Protein AF-A0A4G3UWA5-F1 (afdb_monomer)

Solvent-accessible surface area (backbone atoms only — not comparable to full-atom values): 15573 Å² total; per-residue (Å²): 56,36,38,31,45,54,85,88,52,98,55,46,69,58,53,50,48,54,52,50,48,46,38,34,74,73,65,68,36,39,60,91,77,36,24,25,20,31,46,49,97,92,46,76,43,65,58,76,65,65,58,46,90,85,42,67,51,50,37,37,39,32,58,56,53,57,74,78,74,50,62,40,30,71,29,44,36,39,38,39,70,40,67,90,65,64,67,74,62,52,55,61,42,49,66,34,34,67,34,60,71,51,66,91,71,55,73,79,89,37,71,83,78,64,46,60,47,78,48,64,84,40,62,67,52,50,53,51,43,57,73,38,92,88,69,64,77,79,80,68,92,73,79,8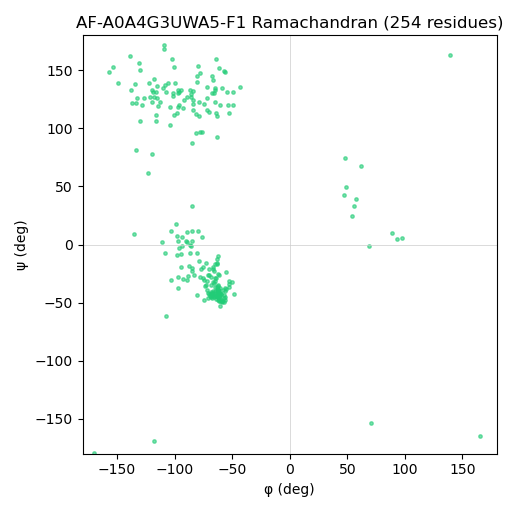2,51,78,92,54,67,84,68,77,80,85,84,85,71,82,89,57,90,77,58,70,72,54,68,65,56,53,50,48,52,50,50,56,47,51,34,62,75,68,67,51,68,93,49,64,70,64,39,49,54,55,41,43,74,72,69,51,83,88,73,67,51,49,76,47,77,45,77,49,67,64,84,89,45,82,88,40,56,86,66,49,41,83,42,78,45,77,42,74,70,41,76,80,83,41,44,64,62,52,52,53,53,50,56,54,51,49,58,65,67,67,75,115

Secondary structure (DSSP, 8-state):
-EEEPPSS-TTHHHHHHHHHHIIIIIT---TTTT-EEEE-SS-EES-TTTTSTT----EEEESSTTTTT---TT--EEEE------HHHHHHHHHHHSS-SSTTT---S-HHHH--EEEES-HHHHHHHHTSTTS-PPPP-----GGGTT----------TTS---HHHHHHHHHHHHHHHTT--S-HHHHHHHHHHTTPPPSSEEEEEEEES--S-GGGGGGPEEEEEEEE--TTTTHHHHHHHHHHHHHHHS--

Structure (mmCIF, N/CA/C/O backbone):
data_AF-A0A4G3UWA5-F1
#
_entry.id   AF-A0A4G3UWA5-F1
#
loop_
_atom_site.group_PDB
_atom_site.id
_atom_site.type_symbol
_atom_site.label_atom_id
_atom_site.label_alt_id
_atom_site.label_comp_id
_atom_site.label_asym_id
_atom_site.label_entity_id
_atom_site.label_seq_id
_atom_site.pdbx_PDB_ins_code
_atom_site.Cartn_x
_atom_site.Cartn_y
_atom_site.Cartn_z
_atom_site.occupancy
_atom_site.B_iso_or_equiv
_atom_site.auth_seq_id
_atom_site.auth_comp_id
_atom_site.auth_asym_id
_atom_site.auth_atom_id
_atom_site.pdbx_PDB_model_num
ATOM 1 N N . MET A 1 1 ? -9.327 -2.514 10.405 1.00 89.56 1 MET A N 1
ATOM 2 C CA . MET A 1 1 ? -8.323 -2.224 9.362 1.00 89.56 1 MET A CA 1
ATOM 3 C C . MET A 1 1 ? -7.404 -1.121 9.851 1.00 89.56 1 MET A C 1
ATOM 5 O O . MET A 1 1 ? -7.890 -0.168 10.450 1.00 89.56 1 MET A O 1
ATOM 9 N N . LEU A 1 2 ? -6.102 -1.253 9.610 1.00 90.44 2 LEU A N 1
ATOM 10 C CA . LEU A 1 2 ? -5.098 -0.241 9.941 1.00 90.44 2 LEU A CA 1
ATOM 11 C C . LEU A 1 2 ? -4.562 0.382 8.657 1.00 90.44 2 LEU A C 1
ATOM 13 O O . LEU A 1 2 ? -4.237 -0.341 7.715 1.00 90.44 2 LEU A O 1
ATOM 17 N N . VAL A 1 3 ? -4.451 1.706 8.636 1.00 90.88 3 VAL A N 1
ATOM 18 C CA . VAL A 1 3 ? -3.836 2.459 7.540 1.00 90.88 3 VAL A CA 1
ATOM 19 C C . VAL A 1 3 ? -2.601 3.158 8.089 1.00 90.88 3 VAL A C 1
ATOM 21 O O . VAL A 1 3 ? -2.711 4.048 8.929 1.00 90.88 3 VAL A O 1
ATOM 24 N N . GLN A 1 4 ? -1.425 2.719 7.647 1.00 87.19 4 GLN A N 1
ATOM 25 C CA . GLN A 1 4 ? -0.143 3.257 8.076 1.00 87.19 4 GLN A CA 1
ATOM 26 C C . GLN A 1 4 ? 0.377 4.294 7.081 1.00 87.19 4 GLN A C 1
ATOM 28 O O . GLN A 1 4 ? 0.689 3.970 5.931 1.00 87.19 4 GLN A O 1
ATOM 33 N N . LEU A 1 5 ? 0.525 5.521 7.573 1.00 86.69 5 LEU A N 1
ATOM 34 C CA . LEU A 1 5 ? 1.060 6.662 6.838 1.00 86.69 5 LEU A CA 1
ATOM 35 C C . LEU A 1 5 ? 2.600 6.645 6.771 1.00 86.69 5 LEU A C 1
ATOM 37 O O . LEU A 1 5 ? 3.251 6.088 7.664 1.00 86.69 5 LEU A O 1
ATOM 41 N N . PRO A 1 6 ? 3.198 7.267 5.736 1.00 81.75 6 PRO A N 1
ATOM 42 C CA . PRO A 1 6 ? 4.638 7.503 5.663 1.00 81.75 6 PRO A CA 1
ATOM 43 C C . PRO A 1 6 ? 5.142 8.450 6.765 1.00 81.75 6 PRO A C 1
ATOM 45 O O . PRO A 1 6 ? 4.386 9.220 7.356 1.00 81.75 6 PRO A O 1
ATOM 48 N N . ASP A 1 7 ? 6.448 8.401 7.039 1.00 70.56 7 ASP A N 1
ATOM 49 C CA . ASP A 1 7 ? 7.092 9.364 7.934 1.00 70.56 7 ASP A CA 1
ATOM 50 C C . ASP A 1 7 ? 7.467 10.637 7.168 1.00 70.56 7 ASP A C 1
ATOM 52 O O . ASP A 1 7 ? 8.267 10.575 6.240 1.00 70.56 7 ASP A O 1
ATOM 56 N N . LYS A 1 8 ? 6.928 11.782 7.613 1.00 63.62 8 LYS A N 1
ATOM 57 C CA . LYS A 1 8 ? 7.298 13.147 7.194 1.00 63.62 8 LYS A CA 1
ATOM 58 C C . LYS A 1 8 ? 7.378 13.331 5.672 1.00 63.62 8 LYS A C 1
ATOM 60 O O . LYS A 1 8 ? 8.456 13.510 5.110 1.00 63.62 8 LYS A O 1
ATOM 65 N N . SER A 1 9 ? 6.216 13.381 5.033 1.00 58.97 9 SER A N 1
ATOM 66 C CA . SER A 1 9 ? 6.046 14.003 3.718 1.00 58.97 9 SER A CA 1
ATOM 67 C C . SER A 1 9 ? 5.456 15.403 3.891 1.00 58.97 9 SER A C 1
ATOM 69 O O . SER A 1 9 ? 4.527 15.573 4.678 1.00 58.97 9 SER A O 1
ATOM 71 N N . GLU A 1 10 ? 5.924 16.401 3.138 1.00 57.62 10 GLU A N 1
ATOM 72 C CA . GLU A 1 10 ? 5.267 17.725 3.085 1.00 57.62 10 GLU A CA 1
ATOM 73 C C . GLU A 1 10 ? 3.778 17.623 2.687 1.00 57.62 10 GLU A C 1
ATOM 75 O O . GLU A 1 10 ? 2.966 18.452 3.084 1.00 57.62 10 GLU A O 1
ATOM 80 N N . SER A 1 11 ? 3.399 16.544 1.993 1.00 69.00 11 SER A N 1
ATOM 81 C CA . SER A 1 11 ? 2.034 16.193 1.585 1.00 69.00 11 SER A CA 1
ATOM 82 C C . SER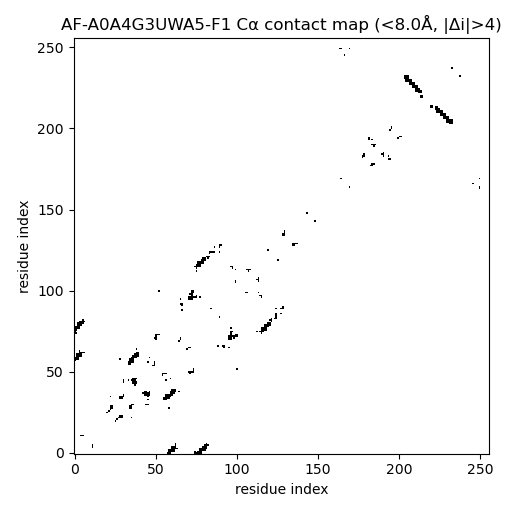 A 1 11 ? 1.247 15.342 2.597 1.00 69.00 11 SER A C 1
ATOM 84 O O . SER A 1 11 ? 0.184 14.821 2.263 1.00 69.00 11 SER A O 1
ATOM 86 N N . GLU A 1 12 ? 1.727 15.162 3.835 1.00 75.88 12 GLU A N 1
ATOM 87 C CA . GLU A 1 12 ? 1.029 14.348 4.851 1.00 75.88 12 GLU A CA 1
ATOM 88 C C . GLU A 1 12 ? -0.419 14.811 5.117 1.00 75.88 12 GLU A C 1
ATOM 90 O O . GLU A 1 12 ? -1.307 13.955 5.095 1.00 75.88 12 GLU A O 1
ATOM 95 N N . PRO A 1 13 ? -0.714 16.119 5.278 1.00 81.25 13 PRO A N 1
ATOM 96 C CA . PRO A 1 13 ? -2.089 16.585 5.469 1.00 81.25 13 PRO A CA 1
ATOM 97 C C . PRO A 1 13 ? -3.000 16.279 4.273 1.00 81.25 13 PRO A C 1
ATOM 99 O O . PRO A 1 13 ? -4.155 15.899 4.452 1.00 81.25 13 PRO A O 1
ATOM 102 N N . GLU A 1 14 ? -2.477 16.406 3.052 1.00 85.12 14 GLU A N 1
ATOM 103 C CA . GLU A 1 14 ? -3.220 16.114 1.823 1.00 85.12 14 GLU A CA 1
ATOM 104 C C . GLU A 1 14 ? -3.523 14.616 1.704 1.00 85.12 14 GLU A C 1
ATOM 106 O O . GLU A 1 14 ? -4.654 14.226 1.413 1.00 85.12 14 GLU A O 1
ATOM 111 N N . LEU A 1 15 ? -2.533 13.762 1.983 1.00 85.94 15 LEU A N 1
ATOM 112 C CA . LEU A 1 15 ? -2.698 12.312 1.961 1.00 85.94 15 LEU A CA 1
ATOM 113 C C . LEU A 1 15 ? -3.724 11.848 3.001 1.00 85.94 15 LEU A C 1
ATOM 115 O O . LEU A 1 15 ? -4.589 11.032 2.678 1.00 85.94 15 LEU A O 1
ATOM 119 N N . VAL A 1 16 ? -3.653 12.374 4.229 1.00 88.94 16 VAL A N 1
ATOM 120 C CA . VAL A 1 16 ? -4.653 12.099 5.271 1.00 88.94 16 VAL A CA 1
ATOM 121 C C . VAL A 1 16 ? -6.034 12.522 4.790 1.00 88.94 16 VAL A C 1
ATOM 123 O O . VAL A 1 16 ? -6.945 11.699 4.827 1.00 88.94 16 VAL A O 1
ATOM 126 N N . GLY A 1 17 ? -6.170 13.733 4.244 1.00 90.00 17 GLY A N 1
ATOM 127 C CA . GLY A 1 17 ? -7.435 14.227 3.703 1.00 90.00 17 GLY A CA 1
ATOM 128 C C . GLY A 1 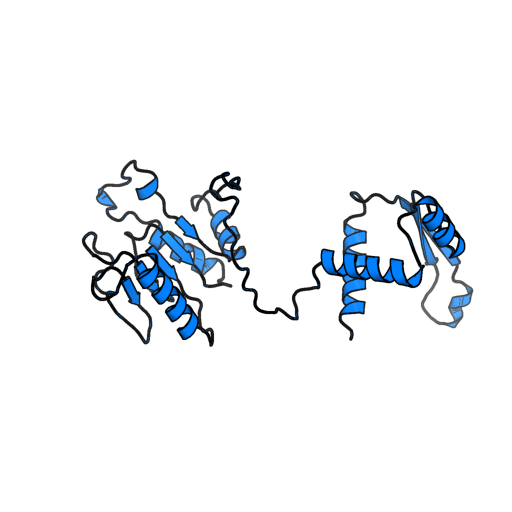17 ? -8.009 13.328 2.604 1.00 90.00 17 GLY A C 1
ATOM 129 O O . GLY A 1 17 ? -9.189 12.999 2.644 1.00 90.00 17 GLY A O 1
ATOM 130 N N . ARG A 1 18 ? -7.182 12.847 1.664 1.00 90.81 18 ARG A N 1
ATOM 131 C CA . ARG A 1 18 ? -7.609 11.901 0.612 1.00 90.81 18 ARG A CA 1
ATOM 132 C C . ARG A 1 18 ? -8.083 10.565 1.185 1.00 90.81 18 ARG A C 1
ATOM 134 O O . ARG A 1 18 ? -9.070 10.004 0.710 1.00 90.81 18 ARG A O 1
ATOM 141 N N . ILE A 1 19 ? -7.378 10.036 2.184 1.00 91.56 19 ILE A N 1
ATOM 142 C CA . ILE A 1 19 ? -7.739 8.772 2.843 1.00 91.56 19 ILE A CA 1
ATOM 143 C C . ILE A 1 19 ? -9.046 8.937 3.623 1.00 91.56 19 ILE A C 1
ATOM 145 O O . ILE A 1 19 ? -9.931 8.087 3.520 1.00 91.56 19 ILE A O 1
ATOM 149 N N . GLU A 1 20 ? -9.179 10.022 4.384 1.00 93.50 20 GLU A N 1
ATOM 150 C CA . GLU A 1 20 ? -10.396 10.349 5.125 1.00 93.50 20 GLU A CA 1
ATOM 151 C C . GLU A 1 20 ? -11.586 10.527 4.182 1.00 93.50 20 GLU A C 1
ATOM 153 O O . GLU A 1 20 ? -12.617 9.897 4.402 1.00 93.50 20 GLU A O 1
ATOM 158 N N . ASP A 1 21 ? -11.427 11.303 3.106 1.00 93.81 21 ASP A N 1
ATOM 159 C CA . ASP A 1 21 ? -12.453 11.519 2.083 1.00 93.81 21 ASP A CA 1
ATOM 160 C C . ASP A 1 21 ? -12.920 10.193 1.481 1.00 93.81 21 ASP A C 1
ATOM 162 O O . ASP A 1 21 ? -14.116 9.904 1.446 1.00 93.81 21 ASP A O 1
ATOM 166 N N . TYR A 1 22 ? -11.984 9.323 1.097 1.00 93.19 22 TYR A N 1
ATOM 167 C CA . TYR A 1 22 ? -12.324 8.014 0.555 1.00 93.19 22 TYR A CA 1
ATOM 168 C C . TYR A 1 22 ? -13.099 7.158 1.567 1.00 93.19 22 TYR A C 1
ATOM 170 O O . TYR A 1 22 ? -14.148 6.597 1.242 1.00 93.19 22 TYR A O 1
ATOM 178 N N . ILE A 1 23 ? -12.623 7.057 2.810 1.00 93.94 23 ILE A N 1
ATOM 179 C CA . ILE A 1 23 ? -13.267 6.222 3.831 1.00 93.94 23 ILE A CA 1
ATOM 180 C C . ILE A 1 23 ? -14.654 6.774 4.209 1.00 93.94 23 ILE A C 1
ATOM 182 O O . ILE A 1 23 ? -15.614 6.012 4.347 1.00 93.94 23 ILE A O 1
ATOM 186 N N . GLN A 1 24 ? -14.797 8.091 4.324 1.00 94.12 24 GLN A N 1
ATOM 187 C CA . GLN A 1 24 ? -16.063 8.718 4.694 1.00 94.12 24 GLN A CA 1
ATOM 188 C C . GLN A 1 24 ? -17.069 8.696 3.544 1.00 94.12 24 GLN A C 1
ATOM 190 O O . GLN A 1 24 ? -18.208 8.273 3.738 1.00 94.12 24 GLN A O 1
ATOM 195 N N . ASN A 1 25 ? -16.657 9.080 2.337 1.00 93.44 25 ASN A N 1
ATOM 196 C CA . ASN A 1 25 ? -17.577 9.277 1.219 1.00 93.44 25 ASN A CA 1
ATOM 197 C C . ASN A 1 25 ? -17.816 8.012 0.393 1.00 93.44 25 ASN A C 1
ATOM 199 O O . ASN A 1 25 ? -18.909 7.851 -0.149 1.00 93.44 25 ASN A O 1
ATOM 203 N N . LYS A 1 26 ? -16.835 7.103 0.288 1.00 92.62 26 LYS A N 1
ATOM 204 C CA . LYS A 1 26 ? -16.990 5.842 -0.465 1.00 92.62 26 LYS A CA 1
ATOM 205 C C . LYS A 1 26 ? -17.357 4.657 0.413 1.00 92.62 26 LYS A C 1
ATOM 207 O O . LYS A 1 26 ? -18.124 3.810 -0.029 1.00 92.62 26 LYS A O 1
ATOM 212 N N . LEU A 1 27 ? -16.809 4.576 1.627 1.00 91.69 27 LEU A N 1
ATOM 213 C CA . LEU A 1 27 ? -17.081 3.454 2.537 1.00 91.69 27 LEU A CA 1
ATOM 214 C C . LEU A 1 27 ? -18.162 3.777 3.577 1.00 91.69 27 LEU A C 1
ATOM 216 O O . LEU A 1 27 ? -18.611 2.870 4.278 1.00 91.69 27 LEU A O 1
ATOM 220 N N . HIS A 1 28 ? -18.595 5.041 3.666 1.00 93.31 28 HIS A N 1
ATOM 221 C CA . HIS A 1 28 ? -19.601 5.516 4.621 1.00 93.31 28 HIS A CA 1
ATOM 222 C C . HIS A 1 28 ? -19.209 5.245 6.080 1.00 93.31 28 HIS A C 1
ATOM 224 O O . HIS A 1 28 ? -20.035 4.861 6.911 1.00 93.31 28 HIS A O 1
ATOM 230 N N . LYS A 1 29 ? -17.921 5.422 6.396 1.00 93.88 29 LYS A N 1
ATOM 231 C CA . LYS A 1 29 ? -17.370 5.247 7.745 1.00 93.88 29 LYS A CA 1
ATOM 232 C C . LYS A 1 29 ? -16.853 6.584 8.241 1.00 93.88 29 LYS A C 1
ATOM 234 O O . LYS A 1 29 ? -15.821 7.063 7.783 1.00 93.88 29 LYS A O 1
ATOM 239 N N . THR A 1 30 ? -17.579 7.191 9.172 1.00 93.69 30 THR A N 1
ATOM 240 C CA . THR A 1 30 ? -17.240 8.520 9.686 1.00 93.69 30 THR A CA 1
ATOM 241 C C . THR A 1 30 ? -16.731 8.465 11.114 1.00 93.69 30 THR A C 1
ATOM 243 O O . THR A 1 30 ? -16.809 7.443 11.807 1.00 93.69 30 THR A O 1
ATOM 246 N N . TYR A 1 31 ? -16.188 9.596 11.551 1.00 93.44 31 TYR A N 1
ATOM 247 C CA . TYR A 1 31 ? -15.776 9.766 12.928 1.00 93.44 31 TYR A CA 1
ATOM 248 C C . TYR A 1 31 ? -16.958 9.956 13.889 1.00 93.44 31 TYR A C 1
ATOM 250 O O . TYR A 1 31 ? -16.827 9.577 15.051 1.00 93.44 31 TYR A O 1
ATOM 258 N N . GLU A 1 32 ? -18.084 10.547 13.458 1.00 91.50 32 GLU A N 1
ATOM 259 C CA . GLU A 1 32 ? -19.254 10.739 14.337 1.00 91.50 32 GLU A CA 1
ATOM 260 C C . GLU A 1 32 ? -19.842 9.405 14.793 1.00 91.50 32 GLU A C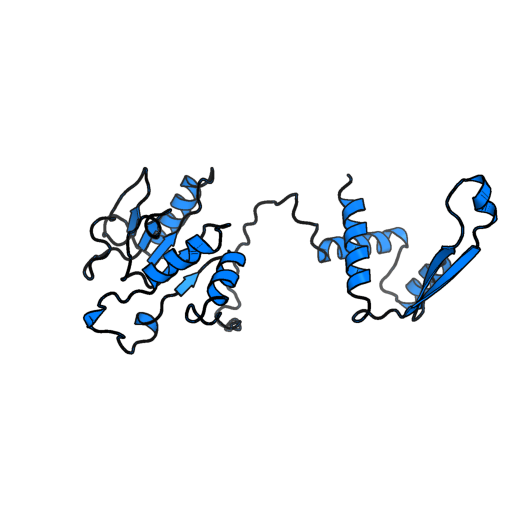 1
ATOM 262 O O . GLU A 1 32 ? -20.207 9.263 15.954 1.00 91.50 32 GLU A O 1
ATOM 267 N N . TYR A 1 33 ? -19.879 8.417 13.897 1.00 88.44 33 TYR A N 1
ATOM 268 C CA . TYR A 1 33 ? -20.394 7.078 14.187 1.00 88.44 33 TYR A CA 1
ATOM 269 C C . TYR A 1 33 ? -19.353 6.144 14.822 1.00 88.44 33 TYR A C 1
ATOM 271 O O . TYR A 1 33 ? -19.548 4.934 14.828 1.00 88.44 33 TYR A O 1
ATOM 279 N N . GLY A 1 34 ? -18.201 6.664 15.259 1.00 91.00 34 GLY A N 1
ATOM 280 C CA . GLY A 1 34 ? -17.157 5.864 15.910 1.00 91.00 34 GLY A CA 1
ATOM 281 C C . GLY A 1 34 ? -16.432 4.861 15.001 1.00 91.00 34 GLY A C 1
ATOM 282 O O . GLY A 1 34 ? -15.507 4.198 15.455 1.00 91.00 34 GLY A O 1
ATOM 283 N N . LYS A 1 35 ? -16.800 4.751 13.716 1.00 94.12 35 LYS A N 1
ATOM 284 C CA . LYS A 1 35 ? -16.278 3.731 12.787 1.00 94.12 35 LYS A CA 1
ATOM 285 C C . LYS A 1 35 ? -14.889 4.039 12.242 1.00 94.12 35 LYS A C 1
ATOM 287 O O . LYS A 1 35 ? -14.149 3.114 11.903 1.00 94.12 35 LYS A O 1
ATOM 292 N N . LEU A 1 36 ? -14.539 5.317 12.149 1.00 95.12 36 LEU A N 1
ATOM 293 C CA . LEU A 1 36 ? -13.213 5.789 11.763 1.00 95.12 36 LEU A CA 1
ATOM 294 C C . LEU A 1 36 ? -12.501 6.375 12.983 1.00 95.12 36 LEU A C 1
ATOM 296 O O . LEU A 1 36 ? -13.101 7.118 13.759 1.00 95.12 36 LEU A O 1
ATOM 300 N N . GLY A 1 37 ? -11.221 6.056 13.134 1.00 93.75 37 GLY A N 1
ATOM 301 C CA . GLY A 1 37 ? -10.325 6.618 14.131 1.00 93.75 37 GLY A CA 1
ATOM 302 C C . GLY A 1 37 ? -9.010 7.075 13.515 1.00 93.75 37 GLY A C 1
ATOM 303 O O . GLY A 1 37 ? -8.574 6.585 12.472 1.00 93.75 37 GLY A O 1
ATOM 304 N N . ILE A 1 38 ? -8.359 8.011 14.194 1.00 92.00 38 ILE A N 1
ATOM 305 C CA . ILE A 1 38 ? -7.048 8.536 13.822 1.00 92.00 38 ILE A CA 1
ATOM 306 C C . ILE A 1 38 ? -6.196 8.679 15.071 1.00 92.00 38 ILE A C 1
ATOM 308 O O . ILE A 1 38 ? -6.645 9.193 16.100 1.00 92.00 38 ILE A O 1
ATOM 312 N N . TRP A 1 39 ? -4.964 8.193 14.985 1.00 90.12 39 TRP A N 1
ATOM 313 C CA . TRP A 1 39 ? -3.993 8.251 16.062 1.00 90.12 39 TRP A CA 1
ATOM 314 C C . TRP A 1 39 ? -2.642 8.724 15.530 1.00 90.12 39 TRP A C 1
ATOM 316 O O . TRP A 1 39 ? -1.718 7.949 15.267 1.00 90.12 39 TRP A O 1
ATOM 326 N N . LEU A 1 40 ? -2.543 10.042 15.395 1.00 87.00 40 LEU A N 1
ATOM 327 C CA . LEU A 1 40 ? -1.327 10.773 15.069 1.00 87.00 40 LEU A CA 1
ATOM 328 C C . LEU A 1 40 ? -0.847 11.559 16.301 1.00 87.00 40 LEU A C 1
ATOM 330 O O . LEU A 1 40 ? -1.518 11.611 17.335 1.00 87.00 40 LEU A O 1
ATOM 334 N N . ALA A 1 41 ? 0.352 12.140 16.220 1.00 82.19 41 ALA A N 1
ATOM 335 C CA . ALA A 1 41 ? 0.903 12.940 17.315 1.00 82.19 41 ALA A CA 1
ATOM 336 C C . ALA A 1 41 ? 0.046 14.188 17.584 1.00 82.19 41 ALA A C 1
ATOM 338 O O . ALA A 1 41 ? -0.282 14.470 18.736 1.00 82.19 41 ALA A O 1
ATOM 339 N N . GLU A 1 42 ? -0.354 14.873 16.511 1.00 81.88 42 GLU A N 1
ATOM 340 C CA . GLU A 1 42 ? -1.079 16.149 16.548 1.00 81.88 42 GLU A CA 1
ATOM 341 C C . GLU A 1 42 ? -2.604 15.978 16.474 1.00 81.88 42 GLU A C 1
ATOM 343 O O . GLU A 1 42 ? -3.346 16.864 16.888 1.00 81.88 42 GLU A O 1
ATOM 348 N N . GLN A 1 43 ? -3.086 14.822 16.005 1.00 85.62 43 GLN A N 1
ATOM 349 C CA . GLN A 1 43 ? -4.509 14.555 15.800 1.00 85.62 43 GLN A CA 1
ATOM 350 C C . GLN A 1 43 ? -4.892 13.187 16.362 1.00 85.62 43 GLN A C 1
ATOM 352 O O . GLN A 1 43 ? -4.350 12.155 15.960 1.00 85.62 43 GLN A O 1
ATOM 357 N N . LYS A 1 44 ? -5.847 13.173 17.295 1.00 90.44 44 LYS A N 1
ATOM 358 C CA . LYS A 1 44 ? -6.330 11.949 17.940 1.00 90.44 44 LYS A CA 1
ATOM 359 C C . LYS A 1 44 ? -7.849 11.962 18.046 1.00 90.44 44 LYS A C 1
ATOM 361 O O . LYS A 1 44 ? -8.412 12.848 18.683 1.00 90.44 44 LYS A O 1
ATOM 366 N N . ARG A 1 45 ? -8.515 10.967 17.460 1.00 92.81 45 ARG A N 1
ATOM 367 C CA . ARG A 1 45 ? -9.975 10.781 17.535 1.00 92.81 45 ARG A CA 1
ATOM 368 C C . ARG A 1 45 ? -10.301 9.296 17.469 1.00 92.81 45 ARG A C 1
ATOM 370 O O . ARG A 1 45 ? -9.670 8.579 16.702 1.00 92.81 45 ARG A O 1
ATOM 377 N N . ASN A 1 46 ? -11.262 8.842 18.274 1.00 91.62 46 ASN A N 1
ATOM 378 C CA . ASN A 1 46 ? -11.704 7.440 18.329 1.00 91.62 46 ASN A CA 1
ATOM 379 C C . ASN A 1 46 ? -10.527 6.439 18.400 1.00 91.62 46 ASN A C 1
ATOM 381 O O . ASN A 1 46 ? -10.496 5.441 17.693 1.00 91.62 46 ASN A O 1
ATOM 385 N N . TYR A 1 47 ? -9.513 6.749 19.213 1.00 88.62 47 TYR A N 1
ATOM 386 C CA . TYR A 1 47 ? -8.283 5.953 19.346 1.00 88.62 47 TYR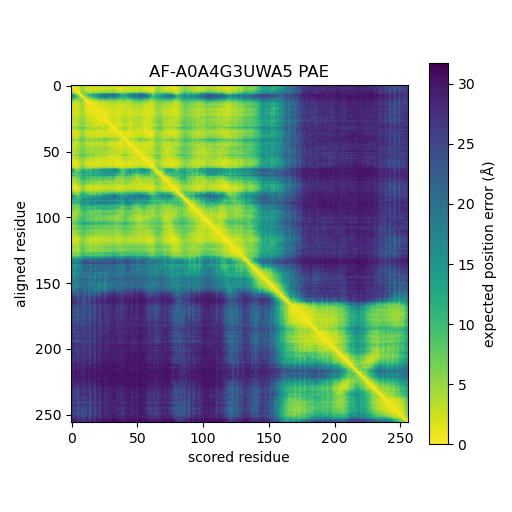 A CA 1
ATOM 387 C C . TYR A 1 47 ? -8.195 5.207 20.684 1.00 88.62 47 TYR A C 1
ATOM 389 O O . TYR A 1 47 ? -7.271 4.433 20.907 1.00 88.62 47 TYR A O 1
ATOM 397 N N . LEU A 1 48 ? -9.127 5.467 21.603 1.00 86.56 48 LEU A N 1
ATOM 398 C CA . LEU A 1 48 ? -9.142 4.843 22.921 1.00 86.56 48 LEU A CA 1
ATOM 399 C C . LEU A 1 48 ? -9.744 3.441 22.826 1.00 86.56 48 LEU A C 1
ATOM 401 O O . LEU A 1 48 ? -10.733 3.240 22.122 1.00 86.56 48 LEU A O 1
ATOM 405 N N . ASN A 1 49 ? -9.157 2.493 23.559 1.00 87.12 49 ASN A N 1
ATOM 406 C CA . ASN A 1 49 ? -9.667 1.127 23.723 1.00 87.12 49 ASN A CA 1
ATOM 407 C C . ASN A 1 49 ? -9.924 0.383 22.396 1.00 87.12 49 ASN A C 1
ATOM 409 O O . ASN A 1 49 ? -10.726 -0.539 22.339 1.00 87.12 49 ASN A O 1
ATOM 413 N N . VAL A 1 50 ? -9.244 0.763 21.309 1.00 87.12 50 VAL A N 1
ATOM 414 C CA . VAL A 1 50 ? -9.420 0.176 19.962 1.00 87.12 50 VAL A CA 1
ATOM 415 C C . VAL A 1 50 ? -9.046 -1.310 19.873 1.00 87.12 50 VAL A C 1
ATOM 417 O O . VAL A 1 50 ? -9.438 -1.987 18.918 1.00 87.12 50 VAL A O 1
ATOM 420 N N . GLN A 1 51 ? -8.302 -1.800 20.868 1.00 83.75 51 GLN A N 1
ATOM 421 C CA . GLN A 1 51 ? -7.930 -3.202 21.059 1.00 83.75 51 GLN A CA 1
ATOM 422 C C . GLN A 1 51 ? -9.059 -4.069 21.635 1.00 83.75 51 GLN A C 1
ATOM 424 O O . GLN A 1 51 ? -9.009 -5.286 21.470 1.00 83.75 51 GLN A O 1
ATOM 429 N N . GLU A 1 52 ? -10.055 -3.459 22.286 1.00 87.50 52 GLU A N 1
ATOM 430 C CA . GLU A 1 52 ? -11.183 -4.183 22.867 1.00 87.50 52 GLU A CA 1
ATOM 431 C C . GLU A 1 52 ? -12.040 -4.797 21.754 1.00 87.50 52 GLU A C 1
ATOM 433 O O . GLU A 1 52 ? -12.170 -4.248 20.650 1.00 87.50 52 GLU A O 1
ATOM 438 N N . LEU A 1 53 ? -12.600 -5.975 22.031 1.00 86.00 53 LEU A N 1
ATOM 439 C CA . LEU A 1 53 ? -13.333 -6.771 21.043 1.00 86.00 53 LEU A CA 1
ATOM 440 C C . LEU A 1 53 ? -14.636 -6.097 20.596 1.00 86.00 53 LEU A C 1
ATOM 442 O O . LEU A 1 53 ? -15.037 -6.253 19.444 1.00 86.00 53 LEU A O 1
ATOM 446 N N . ASP A 1 54 ? -15.269 -5.344 21.492 1.00 88.94 54 ASP A N 1
ATOM 447 C CA . ASP A 1 54 ? -16.537 -4.637 21.300 1.00 88.94 54 ASP A CA 1
ATOM 448 C C . ASP A 1 54 ? -16.364 -3.210 20.754 1.00 88.94 54 ASP A C 1
ATOM 450 O O . ASP A 1 54 ? -17.344 -2.491 20.554 1.00 88.94 54 ASP A O 1
ATOM 454 N N . ASN A 1 55 ? -15.128 -2.791 20.471 1.00 91.00 55 ASN A N 1
ATOM 455 C CA . ASN A 1 55 ? -14.862 -1.449 19.986 1.00 91.00 55 ASN A CA 1
ATOM 456 C C . ASN A 1 55 ? -15.425 -1.228 18.569 1.00 91.00 55 ASN A C 1
ATOM 458 O O . ASN A 1 55 ? -15.153 -1.989 17.635 1.00 91.00 55 ASN A O 1
ATOM 462 N N . GLU A 1 56 ? -16.164 -0.132 18.388 1.00 91.69 56 GLU A N 1
ATOM 463 C CA . GLU A 1 56 ? -16.863 0.166 17.134 1.00 91.69 56 GLU A CA 1
ATOM 464 C C 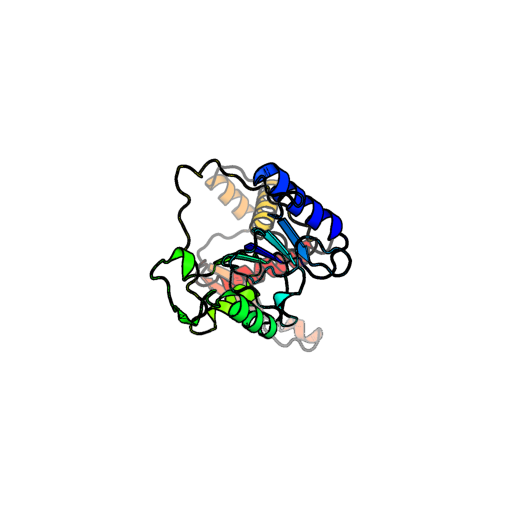. GLU A 1 56 ? -15.949 0.589 15.979 1.00 91.69 56 GLU A C 1
ATOM 466 O O . GLU A 1 56 ? -16.386 0.553 14.825 1.00 91.69 56 GLU A O 1
ATOM 471 N N . VAL A 1 57 ? -14.697 0.968 16.257 1.00 93.31 57 VAL A N 1
ATOM 472 C CA . VAL A 1 57 ? -13.747 1.441 15.245 1.00 93.31 57 VAL A CA 1
ATOM 473 C C . VAL A 1 57 ? -13.436 0.312 14.277 1.00 93.31 57 VAL A C 1
ATOM 475 O O . VAL A 1 57 ? -12.955 -0.753 14.660 1.00 93.31 57 VAL A O 1
ATOM 478 N N . GLU A 1 58 ? -13.678 0.554 12.997 1.00 92.81 58 GLU A N 1
ATOM 479 C CA . GLU A 1 58 ? -13.403 -0.381 11.909 1.00 92.81 58 GLU A CA 1
ATOM 480 C C . GLU A 1 58 ? -12.136 0.020 11.144 1.00 92.81 58 GLU A C 1
ATOM 482 O O . GLU A 1 58 ? -11.408 -0.848 10.657 1.00 92.81 58 GLU A O 1
ATOM 487 N N . TYR A 1 59 ? -11.837 1.321 11.077 1.00 93.94 59 TYR A N 1
ATOM 488 C CA . TYR A 1 59 ? -10.708 1.900 10.347 1.00 93.94 59 TYR A CA 1
ATOM 489 C C . TYR A 1 59 ? -9.891 2.778 11.289 1.00 93.94 59 TYR A C 1
ATOM 491 O O . TYR A 1 59 ? -10.446 3.680 11.907 1.00 93.94 59 TYR A O 1
ATOM 499 N N . LEU A 1 60 ? -8.584 2.540 11.390 1.00 92.62 60 LEU A N 1
ATOM 500 C CA . LEU A 1 60 ? -7.690 3.345 12.223 1.00 92.62 60 LEU A CA 1
ATOM 501 C C . LEU A 1 60 ? -6.481 3.818 11.412 1.00 92.62 60 LEU A C 1
ATOM 503 O O . LEU A 1 60 ? -5.708 3.002 10.904 1.00 92.62 60 LEU A O 1
ATOM 507 N N . ILE A 1 61 ? -6.321 5.136 11.312 1.00 91.81 61 ILE A N 1
ATOM 508 C CA . ILE A 1 61 ? -5.184 5.787 10.653 1.00 91.81 61 ILE A CA 1
ATOM 509 C C . ILE A 1 61 ? -4.072 6.004 11.683 1.00 91.81 61 ILE A C 1
ATOM 511 O O . ILE A 1 61 ? -4.302 6.591 12.741 1.00 91.81 61 ILE A O 1
ATOM 515 N N . ILE A 1 62 ? -2.861 5.536 11.380 1.00 87.81 62 ILE A N 1
ATOM 516 C CA . ILE A 1 62 ? -1.702 5.582 12.279 1.00 87.81 62 ILE A CA 1
ATOM 517 C C . ILE A 1 62 ? -0.423 5.958 11.529 1.00 87.81 62 ILE A C 1
ATOM 519 O O . ILE A 1 62 ? -0.315 5.783 10.319 1.00 87.81 62 ILE A O 1
ATOM 523 N N . LYS A 1 63 ? 0.600 6.379 12.278 1.00 82.31 63 LYS A N 1
ATOM 524 C CA . LYS A 1 63 ? 1.963 6.574 11.754 1.00 82.31 63 LYS A CA 1
ATOM 525 C C . LYS A 1 63 ? 2.928 5.489 12.237 1.00 82.31 63 LYS A C 1
ATOM 527 O O . LYS A 1 63 ? 3.438 4.685 11.457 1.00 82.31 63 LYS A O 1
ATOM 532 N N . GLN A 1 64 ? 3.111 5.409 13.556 1.00 69.75 64 GLN A N 1
ATOM 533 C CA . GLN A 1 64 ? 4.033 4.461 14.195 1.00 69.75 64 GLN A CA 1
ATOM 534 C C . GLN A 1 64 ? 3.460 3.743 15.429 1.00 69.75 64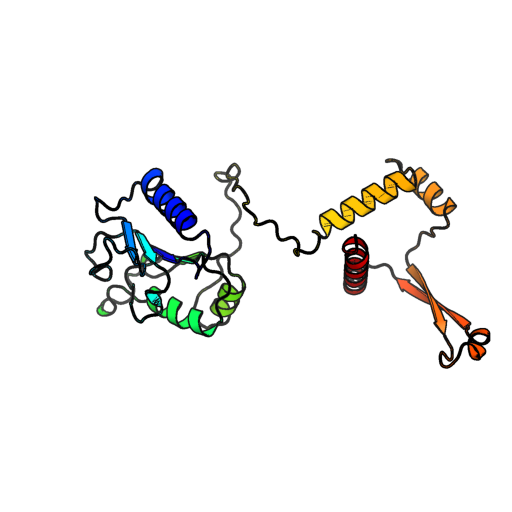 GLN A C 1
ATOM 536 O O . GLN A 1 64 ? 4.202 3.047 16.114 1.00 69.75 64 GLN A O 1
ATOM 541 N N . ALA A 1 65 ? 2.160 3.865 15.721 1.00 57.59 65 ALA A N 1
ATOM 542 C CA . ALA A 1 65 ? 1.575 3.331 16.959 1.00 57.59 65 ALA A CA 1
ATOM 543 C C . ALA A 1 65 ? 1.836 1.821 17.152 1.00 57.59 65 ALA A C 1
ATOM 545 O O . ALA A 1 65 ? 2.178 1.386 18.250 1.00 57.59 65 ALA A O 1
ATOM 546 N N . ILE A 1 66 ? 1.791 1.028 16.072 1.00 59.94 66 ILE A N 1
ATOM 547 C CA . ILE A 1 66 ? 2.095 -0.412 16.142 1.00 59.94 66 ILE A CA 1
ATOM 548 C C . ILE A 1 66 ? 3.550 -0.656 16.533 1.00 59.94 66 ILE A C 1
ATOM 550 O O . ILE A 1 66 ? 3.826 -1.666 17.150 1.00 59.94 66 ILE A O 1
ATOM 554 N N . ALA A 1 67 ? 4.493 0.236 16.229 1.00 52.38 67 ALA A N 1
ATOM 555 C CA . ALA A 1 67 ? 5.905 0.064 16.568 1.00 52.38 67 ALA A CA 1
ATOM 556 C C . ALA A 1 67 ? 6.240 0.486 18.006 1.00 52.38 67 ALA A C 1
ATOM 558 O O . ALA A 1 67 ? 7.133 -0.095 18.622 1.00 52.38 67 ALA A O 1
ATOM 559 N N . THR A 1 68 ? 5.462 1.400 18.589 1.00 61.81 68 THR A N 1
ATOM 560 C CA . THR A 1 68 ? 5.654 1.907 19.959 1.00 61.81 68 THR A CA 1
ATOM 561 C C . THR A 1 68 ? 5.127 0.979 21.060 1.00 61.81 68 THR A C 1
ATOM 563 O O . THR A 1 68 ? 5.044 1.392 22.211 1.00 61.81 68 THR A O 1
ATOM 566 N N . GLY A 1 69 ? 4.767 -0.269 20.742 1.00 62.16 69 GLY A N 1
ATOM 567 C CA . GLY A 1 69 ? 4.298 -1.245 21.735 1.00 62.16 69 GLY A CA 1
ATOM 568 C C . GLY A 1 69 ? 2.784 -1.378 21.849 1.00 62.16 69 GLY A C 1
ATOM 569 O O . GLY A 1 69 ? 2.324 -2.109 22.718 1.00 62.16 69 GLY A O 1
ATOM 570 N N . TRP A 1 70 ? 2.016 -0.711 20.985 1.00 76.06 70 TRP A N 1
ATOM 571 C CA . TRP A 1 70 ? 0.576 -0.926 20.906 1.00 76.06 70 TRP A CA 1
ATOM 572 C C . TRP A 1 70 ? 0.260 -2.128 20.006 1.00 76.06 70 TRP A C 1
ATOM 574 O O . TRP A 1 70 ? 0.784 -2.236 18.895 1.00 76.06 70 TRP A O 1
ATOM 584 N N . ASP A 1 71 ? -0.600 -3.019 20.496 1.00 71.81 71 ASP A N 1
ATOM 585 C CA . ASP A 1 71 ? -1.041 -4.217 19.787 1.00 71.81 71 ASP A CA 1
ATOM 586 C C . ASP A 1 71 ? -2.471 -4.054 19.277 1.00 71.81 71 ASP A C 1
ATOM 588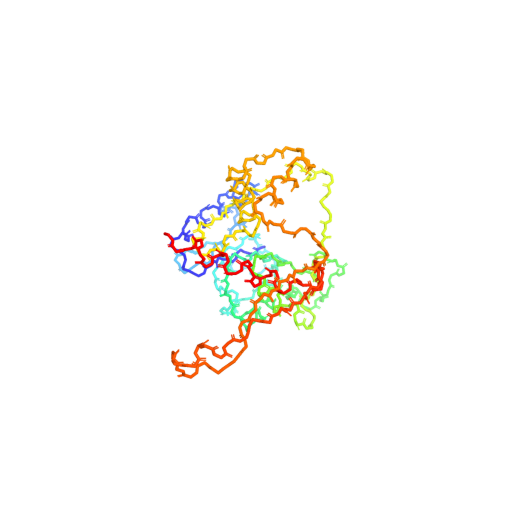 O O . ASP A 1 71 ? -3.354 -3.552 19.972 1.00 71.81 71 ASP A O 1
ATOM 592 N N . ALA A 1 72 ? -2.702 -4.535 18.058 1.00 75.75 72 ALA A N 1
ATOM 593 C CA . ALA A 1 72 ? -3.970 -4.404 17.354 1.00 75.75 72 ALA A CA 1
ATOM 594 C C . ALA A 1 72 ? -4.514 -5.783 16.952 1.00 75.75 72 ALA A C 1
ATOM 596 O O . ALA A 1 72 ? -4.660 -6.054 15.761 1.00 75.75 72 ALA A O 1
ATOM 597 N N . PRO A 1 73 ? -4.814 -6.681 17.904 1.00 77.00 73 PRO A N 1
ATOM 598 C CA . PRO A 1 73 ? -5.108 -8.078 17.580 1.00 77.00 73 PRO A CA 1
ATOM 599 C C . PRO A 1 73 ? -6.422 -8.244 16.787 1.00 77.00 73 PRO A C 1
ATOM 601 O O . PRO A 1 73 ? -6.601 -9.215 16.058 1.00 77.00 73 PRO A O 1
ATOM 604 N N . ARG A 1 74 ? -7.331 -7.258 16.858 1.00 85.31 74 ARG A N 1
ATOM 605 C CA . ARG A 1 74 ? -8.560 -7.197 16.046 1.00 85.31 74 ARG A CA 1
ATOM 606 C C . ARG A 1 74 ? -8.306 -6.791 14.590 1.00 85.31 74 ARG A C 1
ATOM 608 O O . ARG A 1 74 ? -9.147 -7.020 13.722 1.00 85.31 74 ARG A O 1
ATOM 615 N N . ALA A 1 75 ? -7.166 -6.175 14.288 1.00 84.44 75 ALA A N 1
ATOM 616 C CA . ALA A 1 75 ? -6.861 -5.741 12.937 1.00 84.44 75 ALA A CA 1
ATOM 617 C C . ALA A 1 75 ? -6.397 -6.913 12.066 1.00 84.44 75 ALA A C 1
ATOM 619 O O . ALA A 1 75 ? -5.285 -7.400 12.205 1.00 84.44 75 ALA A O 1
ATOM 620 N N . LYS A 1 76 ? -7.232 -7.303 11.101 1.00 85.62 76 LYS A N 1
ATOM 621 C CA . LYS A 1 76 ? -6.899 -8.337 10.105 1.00 85.62 76 LYS A CA 1
ATOM 622 C C . LYS A 1 76 ? -6.332 -7.792 8.799 1.00 85.62 76 LYS A C 1
ATOM 624 O O . LYS A 1 76 ? -5.892 -8.559 7.957 1.00 85.62 76 LYS A O 1
ATOM 629 N N . ILE A 1 77 ? -6.342 -6.473 8.607 1.00 88.88 77 ILE A N 1
ATOM 630 C CA . ILE A 1 77 ? -5.854 -5.826 7.384 1.00 88.88 77 ILE A CA 1
ATOM 631 C C . ILE A 1 77 ? -4.950 -4.656 7.762 1.00 88.88 77 ILE A C 1
ATOM 633 O O . ILE A 1 77 ? -5.392 -3.767 8.500 1.00 88.88 77 ILE A O 1
ATOM 637 N N . LEU A 1 78 ? -3.731 -4.645 7.220 1.00 87.62 78 LEU A N 1
ATOM 638 C CA . LEU A 1 78 ? -2.795 -3.523 7.244 1.00 87.62 78 LEU A CA 1
ATOM 639 C C . LEU A 1 78 ? -2.600 -2.980 5.827 1.00 87.62 78 LEU A C 1
ATOM 641 O O . LEU A 1 78 ? -2.138 -3.697 4.944 1.00 87.62 78 LEU A O 1
ATOM 645 N N . ILE A 1 79 ? -2.873 -1.695 5.633 1.00 89.06 79 ILE A N 1
ATOM 646 C CA . ILE A 1 79 ? -2.449 -0.952 4.446 1.00 89.06 79 ILE A CA 1
ATOM 647 C C . ILE A 1 79 ? -1.215 -0.140 4.830 1.00 89.06 79 ILE A C 1
ATOM 649 O O . ILE A 1 79 ? -1.314 0.791 5.627 1.00 89.06 79 ILE A O 1
ATOM 653 N N . LYS A 1 80 ? -0.052 -0.491 4.282 1.00 84.81 80 LYS A N 1
ATOM 654 C CA . LYS A 1 80 ? 1.219 0.204 4.514 1.00 84.81 80 LYS A CA 1
ATOM 655 C C . LYS A 1 80 ? 1.563 1.065 3.303 1.00 84.81 80 LYS A C 1
ATOM 657 O O . LYS A 1 80 ? 2.048 0.556 2.293 1.00 84.81 80 LYS A O 1
ATOM 662 N N . ILE A 1 81 ? 1.332 2.369 3.451 1.00 84.19 81 ILE A N 1
ATOM 663 C CA . ILE A 1 81 ? 1.647 3.403 2.449 1.00 84.19 81 ILE A CA 1
ATOM 664 C C . ILE A 1 81 ? 3.093 3.899 2.615 1.00 84.19 81 ILE A C 1
ATOM 666 O O . ILE A 1 81 ? 3.683 4.463 1.703 1.00 84.19 81 ILE A O 1
ATOM 670 N N . ARG A 1 82 ? 3.698 3.666 3.783 1.00 72.56 82 ARG A N 1
ATOM 671 C CA . ARG A 1 82 ? 5.097 4.000 4.050 1.00 72.56 82 ARG A CA 1
ATOM 672 C C . ARG A 1 82 ? 6.053 3.176 3.187 1.00 72.56 82 ARG A C 1
ATOM 674 O O . ARG A 1 82 ? 5.983 1.950 3.218 1.00 72.56 82 ARG A O 1
ATOM 681 N N . GLU A 1 83 ? 7.004 3.835 2.537 1.00 68.06 83 GLU A N 1
ATOM 682 C CA . GLU A 1 83 ? 8.116 3.207 1.812 1.00 68.06 83 GLU A CA 1
ATOM 683 C C . GLU A 1 83 ? 9.422 3.283 2.623 1.00 68.06 83 GLU A C 1
ATOM 685 O O . GLU A 1 83 ? 9.555 4.134 3.509 1.00 68.06 83 GLU A O 1
ATOM 690 N N . LYS A 1 84 ? 10.391 2.411 2.307 1.00 62.16 84 LYS A N 1
ATOM 691 C CA . LYS A 1 84 ? 11.771 2.430 2.834 1.00 62.16 84 LYS A CA 1
ATOM 692 C C . LYS A 1 84 ? 11.854 2.255 4.352 1.00 62.16 84 LYS A C 1
ATOM 694 O O . LYS A 1 84 ? 12.269 3.154 5.087 1.00 62.16 84 LYS A O 1
ATOM 699 N N . MET A 1 85 ? 11.491 1.071 4.837 1.00 59.25 85 MET A N 1
ATOM 700 C CA . MET A 1 85 ? 11.813 0.663 6.206 1.00 59.25 85 MET A CA 1
ATOM 701 C C . MET A 1 85 ? 12.735 -0.544 6.207 1.00 59.25 85 MET A C 1
ATOM 703 O O . MET A 1 85 ? 12.465 -1.522 5.526 1.00 59.25 85 MET A O 1
ATOM 707 N N . GLY A 1 86 ? 13.816 -0.463 6.984 1.00 58.22 86 GLY A N 1
ATOM 708 C CA . GLY A 1 86 ? 14.747 -1.575 7.142 1.00 58.22 86 GLY A CA 1
ATOM 709 C C . GLY A 1 86 ? 14.085 -2.812 7.758 1.00 58.22 86 GLY A C 1
ATOM 710 O O . GLY A 1 86 ? 13.144 -2.709 8.551 1.00 58.22 86 GLY A O 1
ATOM 711 N N . ASP A 1 87 ? 14.633 -3.977 7.419 1.00 54.91 87 ASP A N 1
ATOM 712 C CA . ASP A 1 87 ? 14.067 -5.309 7.668 1.00 54.91 87 ASP A CA 1
ATOM 713 C C . ASP A 1 87 ? 13.661 -5.577 9.128 1.00 54.91 87 ASP A C 1
ATOM 715 O O . ASP A 1 87 ? 12.668 -6.251 9.396 1.00 54.91 87 ASP A O 1
ATOM 719 N N . THR A 1 88 ? 14.380 -5.021 10.105 1.00 57.97 88 THR A N 1
ATOM 720 C CA . THR A 1 88 ? 14.142 -5.298 11.533 1.00 57.97 88 THR A CA 1
ATOM 721 C C . THR A 1 88 ? 12.815 -4.727 12.046 1.00 57.97 88 THR A C 1
ATOM 723 O O . THR A 1 88 ? 12.153 -5.338 12.886 1.00 57.97 88 THR A O 1
ATOM 726 N N . PHE A 1 89 ? 12.395 -3.563 11.541 1.00 55.72 89 PHE A N 1
ATOM 727 C CA . PHE A 1 89 ? 11.153 -2.907 11.971 1.00 55.72 89 PHE A CA 1
ATOM 728 C C . PHE A 1 89 ? 9.908 -3.650 11.453 1.00 55.72 89 PHE A C 1
ATOM 730 O O . PHE A 1 89 ? 8.858 -3.700 12.106 1.00 55.72 89 PHE A O 1
ATOM 737 N N . THR A 1 90 ? 10.045 -4.266 10.280 1.00 63.38 90 THR A N 1
ATOM 738 C CA . THR A 1 90 ? 9.011 -5.030 9.579 1.00 63.38 90 THR A CA 1
ATOM 739 C C . THR A 1 90 ? 8.504 -6.206 10.413 1.00 63.38 90 THR A C 1
ATOM 741 O O . THR A 1 90 ? 7.300 -6.354 10.615 1.00 63.38 90 THR A O 1
ATOM 744 N N . ILE A 1 91 ? 9.420 -6.983 10.991 1.00 64.44 91 ILE A N 1
ATOM 745 C CA . ILE A 1 91 ? 9.127 -8.231 11.714 1.00 64.44 91 ILE A CA 1
ATOM 746 C C . ILE A 1 91 ? 8.282 -7.969 12.960 1.00 64.44 91 ILE A C 1
ATOM 748 O O . ILE A 1 91 ? 7.274 -8.633 13.209 1.00 64.44 91 ILE A O 1
ATOM 752 N N . GLN A 1 92 ? 8.680 -6.961 13.739 1.00 67.75 92 GLN A N 1
ATOM 753 C CA . GLN A 1 92 ? 7.980 -6.607 14.966 1.00 67.75 92 GLN A CA 1
ATOM 754 C C . GLN A 1 92 ? 6.565 -6.108 14.665 1.00 67.75 92 GLN A C 1
ATOM 756 O O . GLN A 1 92 ? 5.641 -6.419 15.407 1.00 67.75 92 GLN A O 1
ATOM 761 N N . THR A 1 93 ? 6.382 -5.375 13.566 1.00 67.00 93 THR A N 1
ATOM 762 C CA . THR A 1 93 ? 5.075 -4.838 13.171 1.00 67.00 93 THR A CA 1
ATOM 763 C C . THR A 1 93 ? 4.124 -5.954 12.729 1.00 67.00 93 THR A C 1
ATOM 765 O O . THR A 1 93 ? 2.979 -5.989 13.176 1.00 67.00 93 THR A O 1
ATOM 768 N N . ILE A 1 94 ? 4.600 -6.910 11.922 1.00 73.19 94 ILE A N 1
ATOM 769 C CA . ILE A 1 94 ? 3.792 -8.048 11.451 1.00 73.19 94 ILE A CA 1
ATOM 770 C C . ILE A 1 94 ? 3.326 -8.913 12.629 1.00 73.19 94 ILE A C 1
ATOM 772 O O . ILE A 1 94 ? 2.134 -9.187 12.769 1.00 73.19 94 ILE A O 1
ATOM 776 N N . GLY A 1 95 ? 4.237 -9.266 13.541 1.00 72.75 95 GLY A N 1
ATOM 777 C CA . GLY A 1 95 ? 3.922 -10.102 14.704 1.00 72.75 95 GLY A CA 1
ATOM 778 C C . GLY A 1 95 ? 2.921 -9.486 15.694 1.00 72.75 95 GLY A C 1
ATOM 779 O O . GLY A 1 95 ? 2.425 -10.189 16.573 1.00 72.75 95 GLY A O 1
ATOM 780 N N . ARG A 1 96 ? 2.611 -8.187 15.583 1.00 76.12 96 ARG A N 1
ATOM 781 C CA . ARG A 1 96 ? 1.574 -7.508 16.382 1.00 76.12 96 ARG A CA 1
ATOM 782 C C . ARG A 1 96 ? 0.185 -7.580 15.740 1.00 76.12 96 ARG A C 1
ATOM 784 O O . ARG A 1 96 ? -0.813 -7.573 16.452 1.00 76.12 96 ARG A O 1
ATOM 791 N N . ILE A 1 97 ? 0.124 -7.699 14.414 1.00 76.81 97 ILE A N 1
ATOM 792 C CA . ILE A 1 97 ? -1.116 -7.759 13.619 1.00 76.81 97 ILE A CA 1
ATOM 793 C C . ILE A 1 97 ? -1.562 -9.210 13.400 1.00 76.81 97 ILE A C 1
ATOM 795 O O . ILE A 1 97 ? -2.750 -9.498 13.308 1.00 76.81 97 ILE A O 1
ATOM 799 N N . CYS A 1 98 ? -0.621 -10.153 13.356 1.00 75.56 98 CYS A N 1
ATOM 800 C CA . CYS A 1 98 ? -0.914 -11.582 13.222 1.00 75.56 98 CYS A CA 1
ATOM 801 C C . CYS A 1 98 ? -1.414 -12.241 14.521 1.00 75.56 98 CYS A C 1
ATOM 803 O O . CYS A 1 98 ? -1.554 -13.459 14.572 1.00 75.56 98 CYS A O 1
ATOM 805 N N . ARG A 1 99 ? -1.658 -11.478 15.593 1.00 79.06 99 ARG A N 1
ATOM 806 C CA . ARG A 1 99 ? -2.132 -12.048 16.861 1.00 79.06 99 ARG A CA 1
ATOM 807 C C . ARG A 1 99 ? -3.627 -12.305 16.820 1.00 79.06 99 ARG A C 1
ATOM 809 O O . ARG A 1 99 ? -4.390 -11.530 16.248 1.00 79.06 99 ARG A O 1
ATOM 816 N N . MET A 1 100 ? -4.047 -13.376 17.484 1.00 84.62 100 MET A N 1
ATOM 817 C CA . MET A 1 100 ? -5.465 -13.667 17.642 1.00 84.62 100 MET A CA 1
ATOM 818 C C . MET A 1 100 ? -6.113 -12.685 18.629 1.00 84.62 100 MET A C 1
ATOM 820 O O . MET A 1 100 ? -5.531 -12.444 19.688 1.00 84.62 100 MET A O 1
ATOM 824 N N . PRO A 1 101 ? -7.308 -12.140 18.313 1.00 84.25 101 PRO A N 1
ATOM 825 C CA . PRO A 1 101 ? -8.079 -11.312 19.241 1.00 84.25 101 PRO A CA 1
ATOM 826 C C . PRO A 1 101 ? -8.369 -12.032 20.559 1.00 84.25 101 PRO A C 1
ATOM 828 O O . PRO A 1 101 ? -8.270 -11.435 21.625 1.00 84.25 101 PRO A O 1
ATOM 831 N N . GLU A 1 102 ? -8.677 -13.328 20.484 1.00 86.75 102 GLU A N 1
ATOM 832 C CA . GLU A 1 102 ? -8.988 -14.172 21.635 1.00 86.75 102 GLU A CA 1
ATOM 833 C C . GLU A 1 102 ? -7.975 -15.328 21.721 1.00 86.75 102 GLU A C 1
ATOM 835 O O . GLU A 1 102 ? -8.286 -16.457 21.345 1.00 86.75 102 GLU A O 1
ATOM 840 N N . PRO A 1 103 ? -6.741 -15.090 22.209 1.00 84.00 103 PRO A N 1
ATOM 841 C CA . PRO A 1 103 ? -5.667 -16.088 22.166 1.00 84.00 103 PRO A CA 1
ATOM 842 C C . PRO A 1 103 ? -5.994 -17.371 22.944 1.00 84.00 103 PRO A C 1
ATOM 844 O O . PRO A 1 103 ? -5.490 -18.435 22.604 1.00 84.00 103 PRO A O 1
ATOM 847 N N . LEU A 1 104 ? -6.865 -17.287 23.956 1.00 85.50 104 LEU A N 1
ATOM 848 C CA . LEU A 1 104 ? -7.335 -18.442 24.728 1.00 85.50 104 LEU A CA 1
ATOM 849 C C . LEU A 1 104 ? -8.256 -19.373 23.927 1.00 85.50 104 LEU A C 1
ATOM 851 O O . LEU A 1 104 ? -8.342 -20.552 24.255 1.00 85.50 104 LEU A O 1
ATOM 855 N N . LYS A 1 105 ? -8.950 -18.857 22.903 1.00 84.81 105 LYS A N 1
ATOM 856 C CA . LYS A 1 105 ? -9.807 -19.663 22.020 1.00 84.81 105 LYS A CA 1
ATOM 857 C C . LYS A 1 105 ? -9.022 -20.320 20.885 1.00 84.81 105 LYS A C 1
ATOM 859 O O . LYS A 1 105 ? -9.486 -21.312 20.340 1.00 84.81 105 LYS A O 1
ATOM 864 N N . GLY A 1 106 ? -7.833 -19.809 20.569 1.00 84.62 106 GLY A N 1
ATOM 865 C CA . GLY A 1 106 ? -7.051 -20.280 19.429 1.00 84.62 106 GLY A CA 1
ATOM 866 C C . GLY A 1 106 ? -7.681 -19.869 18.097 1.00 84.62 106 GLY A C 1
ATOM 867 O O . GLY A 1 106 ? -8.356 -18.842 18.027 1.00 84.62 106 GLY A O 1
ATOM 868 N N . HIS A 1 107 ? -7.412 -20.648 17.049 1.00 84.75 107 HIS A N 1
ATOM 869 C CA . HIS A 1 107 ? -7.975 -20.452 15.711 1.00 84.75 107 HIS A CA 1
ATOM 870 C C . HIS A 1 107 ? -9.485 -20.688 15.695 1.00 84.75 107 HIS A C 1
ATOM 872 O O . HIS A 1 107 ? -9.988 -21.569 16.389 1.00 84.75 107 HIS A O 1
ATOM 878 N N . TYR A 1 108 ? -10.202 -19.871 14.926 1.00 86.62 108 TYR A N 1
ATOM 879 C CA . TYR A 1 108 ? -11.658 -19.952 14.808 1.00 86.62 108 TYR A CA 1
ATOM 880 C C . TYR A 1 108 ? -12.113 -20.965 13.745 1.00 86.62 108 TYR A C 1
ATOM 882 O O . TYR A 1 108 ? -13.318 -21.117 13.553 1.00 86.62 108 TYR A O 1
ATOM 890 N N . ASP A 1 109 ? -11.173 -21.615 13.050 1.00 85.81 109 ASP A N 1
ATOM 891 C CA . ASP A 1 109 ? -11.394 -22.466 11.873 1.00 85.81 109 ASP A CA 1
ATOM 892 C C . ASP A 1 109 ? -12.139 -21.723 10.748 1.00 85.81 109 ASP A C 1
ATOM 894 O O . ASP A 1 109 ? -12.935 -22.284 9.992 1.00 85.81 109 ASP A O 1
ATOM 898 N N . VAL A 1 110 ? -11.877 -20.417 10.643 1.00 86.81 110 VAL A N 1
ATOM 899 C CA . VAL A 1 110 ? -12.434 -19.535 9.619 1.00 86.81 110 VAL A CA 1
ATOM 900 C C . VAL A 1 110 ? -11.281 -18.769 8.992 1.00 86.81 110 VAL A C 1
ATOM 902 O O . VAL A 1 110 ? -10.780 -17.808 9.575 1.00 86.81 110 VAL A O 1
ATOM 905 N N . ASP A 1 111 ? -10.917 -19.138 7.762 1.00 83.56 111 ASP A N 1
ATOM 906 C CA . ASP A 1 111 ? -9.745 -18.601 7.056 1.00 83.56 111 ASP A CA 1
ATOM 907 C C . ASP A 1 111 ? -9.661 -17.068 7.085 1.00 83.56 111 ASP A C 1
ATOM 909 O O . ASP A 1 111 ? -8.594 -16.502 7.315 1.00 83.56 111 ASP A O 1
ATOM 913 N N . VAL A 1 112 ? -10.785 -16.375 6.883 1.00 83.19 112 VAL A N 1
ATOM 914 C CA . VAL A 1 112 ? -10.824 -14.901 6.872 1.00 83.19 112 VAL A CA 1
ATOM 915 C C . VAL A 1 112 ? -10.604 -14.265 8.249 1.00 83.19 112 VAL A C 1
ATOM 917 O O . VAL A 1 112 ? -10.238 -13.094 8.325 1.00 83.19 112 VAL A O 1
ATOM 920 N N . LEU A 1 113 ? -10.836 -15.007 9.334 1.00 83.31 113 LEU A N 1
ATOM 921 C CA . LEU A 1 113 ? -10.604 -14.559 10.710 1.00 83.31 113 LEU A CA 1
ATOM 922 C C . LEU A 1 113 ? -9.249 -15.029 11.246 1.00 83.31 113 LEU A C 1
ATOM 924 O O . LEU A 1 113 ? -8.669 -14.353 12.099 1.00 83.31 113 LEU A O 1
ATOM 928 N N . ASP A 1 114 ? -8.737 -16.149 10.745 1.00 83.81 114 ASP A N 1
ATOM 929 C CA . ASP A 1 114 ? -7.468 -16.735 11.173 1.00 83.81 114 ASP A CA 1
ATOM 930 C C . ASP A 1 114 ? -6.259 -16.132 10.452 1.00 83.81 114 ASP A C 1
ATOM 932 O O . ASP A 1 114 ? -5.157 -16.131 11.000 1.00 83.81 114 ASP A O 1
ATOM 936 N N . ASN A 1 115 ? -6.463 -15.541 9.271 1.00 83.19 115 ASN A N 1
ATOM 937 C CA . ASN A 1 115 ? -5.409 -14.884 8.505 1.00 83.19 115 ASN A CA 1
ATOM 938 C C . ASN A 1 115 ? -5.425 -13.355 8.654 1.00 83.19 115 ASN A C 1
ATOM 940 O O . ASN A 1 115 ? -6.467 -12.729 8.862 1.00 83.19 115 ASN A O 1
ATOM 944 N N . SER A 1 116 ? -4.247 -12.749 8.487 1.00 84.06 116 SER A N 1
ATOM 945 C CA . SER A 1 116 ? -4.069 -11.298 8.383 1.00 84.06 116 SER A CA 1
ATOM 946 C C . SER A 1 116 ? -3.485 -10.940 7.015 1.00 84.06 116 SER A C 1
ATOM 948 O O . SER A 1 116 ? -2.632 -11.649 6.487 1.00 84.06 116 SER A O 1
ATOM 950 N N . TYR A 1 117 ? -3.929 -9.821 6.450 1.00 85.62 117 TYR A N 1
ATOM 951 C CA . TYR A 1 117 ? -3.583 -9.367 5.106 1.00 85.62 117 TYR A CA 1
ATOM 952 C C . TYR A 1 117 ? -2.799 -8.060 5.162 1.00 85.62 117 TYR A C 1
ATOM 954 O O . TYR A 1 117 ? -3.164 -7.130 5.887 1.00 85.62 117 TYR A O 1
ATOM 962 N N . ILE A 1 118 ? -1.737 -7.972 4.365 1.00 84.38 118 ILE A N 1
ATOM 963 C CA . ILE A 1 118 ? -0.905 -6.775 4.253 1.00 84.38 118 ILE A CA 1
ATOM 964 C C . ILE A 1 118 ? -0.913 -6.311 2.801 1.00 84.38 118 ILE A C 1
ATOM 966 O O . ILE A 1 118 ? -0.598 -7.079 1.896 1.00 84.38 118 ILE A O 1
ATOM 970 N N . TYR A 1 119 ? -1.246 -5.040 2.594 1.00 86.50 119 TYR A N 1
ATOM 971 C CA . TYR A 1 119 ? -1.202 -4.372 1.299 1.00 86.50 119 TYR A CA 1
ATOM 972 C C . TYR A 1 119 ? -0.135 -3.283 1.343 1.00 86.50 119 TYR A C 1
ATOM 974 O O . TYR A 1 119 ? -0.213 -2.364 2.162 1.00 86.50 119 TYR A O 1
ATOM 982 N N . THR A 1 120 ? 0.876 -3.388 0.485 1.00 82.94 120 THR A N 1
ATOM 983 C CA . THR A 1 120 ? 1.970 -2.416 0.400 1.00 82.94 120 THR A CA 1
ATOM 984 C C . THR A 1 120 ? 2.572 -2.399 -1.001 1.00 82.94 120 THR A C 1
ATOM 986 O O . THR A 1 120 ? 2.523 -3.407 -1.702 1.00 82.94 120 THR A O 1
ATOM 989 N N . PHE A 1 121 ? 3.144 -1.259 -1.391 1.00 78.50 121 PHE A N 1
ATOM 990 C CA . PHE A 1 121 ? 3.949 -1.116 -2.611 1.00 78.50 121 PHE A CA 1
ATOM 991 C C . PHE A 1 121 ? 5.453 -1.315 -2.358 1.00 78.50 121 PHE A C 1
ATOM 993 O O . PHE A 1 121 ? 6.257 -1.258 -3.283 1.00 78.50 121 PHE A O 1
ATOM 1000 N N . ASP A 1 122 ? 5.842 -1.552 -1.105 1.00 78.25 122 ASP A N 1
ATOM 1001 C CA . ASP A 1 122 ? 7.231 -1.723 -0.691 1.00 78.25 122 ASP A CA 1
ATOM 1002 C C . ASP A 1 122 ? 7.701 -3.164 -0.965 1.00 78.25 122 ASP A C 1
ATOM 1004 O O . ASP A 1 122 ? 7.443 -4.084 -0.185 1.00 78.25 122 ASP A O 1
ATOM 1008 N N . ASN A 1 123 ? 8.365 -3.363 -2.107 1.00 76.69 123 ASN A N 1
ATOM 1009 C CA . ASN A 1 123 ? 8.876 -4.674 -2.516 1.00 76.69 123 ASN A CA 1
ATOM 1010 C C . ASN A 1 123 ? 9.981 -5.191 -1.585 1.00 76.69 123 ASN A C 1
ATOM 1012 O O . ASN A 1 123 ? 10.058 -6.397 -1.357 1.00 76.69 123 ASN A O 1
ATOM 1016 N N . ASP A 1 124 ? 10.801 -4.305 -1.016 1.00 74.88 124 ASP A N 1
ATOM 1017 C CA . ASP A 1 124 ? 11.865 -4.691 -0.084 1.00 74.88 124 ASP A CA 1
ATOM 1018 C C . ASP A 1 124 ? 11.259 -5.237 1.213 1.00 74.88 124 ASP A C 1
ATOM 1020 O O . ASP A 1 124 ? 11.647 -6.305 1.688 1.00 74.88 124 ASP A O 1
ATOM 1024 N N . PHE A 1 125 ? 10.212 -4.576 1.718 1.00 75.50 125 PHE A N 1
ATOM 1025 C CA . PHE A 1 125 ? 9.419 -5.073 2.842 1.00 75.50 125 PHE A CA 1
ATOM 1026 C C . PHE A 1 125 ? 8.830 -6.461 2.563 1.00 75.50 125 PHE A C 1
ATOM 1028 O O . PHE A 1 125 ? 8.897 -7.338 3.426 1.00 75.50 125 PHE A O 1
ATOM 1035 N N . LEU A 1 126 ? 8.252 -6.672 1.375 1.00 76.62 126 LEU A N 1
ATOM 1036 C CA . LEU A 1 126 ? 7.681 -7.965 0.991 1.00 76.62 126 LEU A CA 1
ATOM 1037 C C . LEU A 1 126 ? 8.759 -9.052 0.918 1.00 76.62 126 LEU A C 1
ATOM 1039 O O . LEU A 1 126 ? 8.570 -10.130 1.477 1.00 76.62 126 LEU A O 1
ATOM 1043 N N . ASN A 1 127 ? 9.910 -8.760 0.311 1.00 74.75 127 ASN A N 1
ATOM 1044 C CA . ASN A 1 127 ? 11.039 -9.688 0.236 1.00 74.75 127 ASN A CA 1
ATOM 1045 C C . ASN A 1 127 ? 11.557 -10.073 1.630 1.00 74.75 127 ASN A C 1
ATOM 1047 O O . ASN A 1 127 ? 11.766 -11.257 1.905 1.00 74.75 127 ASN A O 1
ATOM 1051 N N . GLY A 1 128 ? 11.698 -9.096 2.530 1.00 72.31 128 GLY A N 1
ATOM 1052 C CA . GLY A 1 128 ? 12.071 -9.335 3.924 1.00 72.31 128 GLY A CA 1
ATOM 1053 C C . GLY A 1 128 ? 11.037 -10.178 4.677 1.00 72.31 128 GLY A C 1
ATOM 1054 O O . GLY A 1 128 ? 11.406 -11.093 5.413 1.00 72.31 128 GLY A O 1
ATOM 1055 N N . ALA A 1 129 ? 9.743 -9.927 4.457 1.00 71.12 129 ALA A N 1
ATOM 1056 C CA . ALA A 1 129 ? 8.659 -10.702 5.055 1.00 71.12 129 ALA A CA 1
ATOM 1057 C C . ALA A 1 129 ? 8.633 -12.157 4.546 1.00 71.12 129 ALA A C 1
ATOM 1059 O O . ALA A 1 129 ? 8.544 -13.081 5.354 1.00 71.12 129 ALA A O 1
ATOM 1060 N N . PHE A 1 130 ? 8.780 -12.387 3.236 1.00 72.44 130 PHE A N 1
ATOM 1061 C CA . PHE A 1 130 ? 8.798 -13.734 2.644 1.00 72.44 130 PHE A CA 1
ATOM 1062 C C . PHE A 1 130 ? 10.063 -14.530 2.970 1.00 72.44 130 PHE A C 1
ATOM 1064 O O . PHE A 1 130 ? 10.025 -15.759 3.009 1.00 72.44 130 PHE A O 1
ATOM 1071 N N . GLY A 1 131 ? 11.181 -13.852 3.243 1.00 66.06 131 GLY A N 1
ATOM 1072 C CA . GLY A 1 131 ? 12.403 -14.497 3.721 1.00 66.06 131 GLY A CA 1
ATOM 1073 C C . GLY A 1 131 ? 12.241 -15.177 5.087 1.00 66.06 131 GLY A C 1
ATOM 1074 O O . GLY A 1 131 ? 13.069 -16.009 5.464 1.00 66.06 131 GLY A O 1
ATOM 1075 N N . GLN A 1 132 ? 11.177 -14.864 5.835 1.00 64.88 132 GLN A N 1
ATOM 1076 C CA . GLN A 1 132 ? 10.915 -15.444 7.147 1.00 64.88 132 GLN A CA 1
ATOM 1077 C C . GLN A 1 132 ? 9.988 -16.657 7.093 1.00 64.88 132 GLN A C 1
ATOM 1079 O O . GLN A 1 132 ? 8.900 -16.636 6.516 1.00 64.88 132 GLN A O 1
ATOM 1084 N N . LYS A 1 133 ? 10.386 -17.725 7.793 1.00 53.78 133 LYS A N 1
ATOM 1085 C CA . LYS A 1 133 ? 9.543 -18.910 7.986 1.00 53.78 133 LYS A CA 1
ATOM 1086 C C . LYS A 1 133 ? 8.252 -18.526 8.719 1.00 53.78 133 LYS A C 1
ATOM 1088 O O . LYS A 1 133 ? 8.307 -18.082 9.860 1.00 53.78 133 LYS A O 1
ATOM 1093 N N . GLY A 1 134 ? 7.107 -18.764 8.078 1.00 57.00 134 GLY A N 1
ATOM 1094 C CA . GLY A 1 134 ? 5.779 -18.639 8.694 1.00 57.00 134 GLY A CA 1
ATOM 1095 C C . GLY A 1 134 ? 5.072 -17.291 8.518 1.00 57.00 134 GLY A C 1
ATOM 1096 O O . GLY A 1 134 ? 3.999 -17.124 9.081 1.00 57.00 134 GLY A O 1
ATOM 1097 N N . VAL A 1 135 ? 5.627 -16.346 7.745 1.00 58.19 135 VAL A N 1
ATOM 1098 C CA . VAL A 1 135 ? 5.069 -14.980 7.603 1.00 58.19 135 VAL A CA 1
ATOM 1099 C C 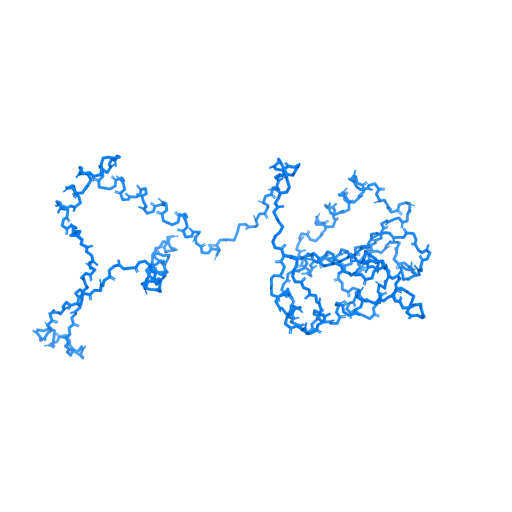. VAL A 1 135 ? 4.167 -14.797 6.366 1.00 58.19 135 VAL A C 1
ATOM 1101 O O . VAL A 1 135 ? 3.511 -13.771 6.213 1.00 58.19 135 VAL A O 1
ATOM 1104 N N . GLY A 1 136 ? 4.016 -15.825 5.532 1.00 59.59 136 GLY A N 1
ATOM 1105 C CA . GLY A 1 136 ? 2.981 -15.864 4.497 1.00 59.59 136 GLY A CA 1
ATOM 1106 C C . GLY A 1 136 ? 3.469 -16.439 3.178 1.00 59.59 136 GLY A C 1
ATOM 1107 O O . GLY A 1 136 ? 4.666 -16.544 2.919 1.00 59.59 136 GLY A O 1
ATOM 1108 N N . ILE A 1 137 ? 2.510 -16.823 2.344 1.00 59.94 137 ILE A N 1
ATOM 1109 C CA . ILE A 1 137 ? 2.735 -17.191 0.948 1.00 59.94 137 ILE A CA 1
ATOM 1110 C C . ILE A 1 137 ? 2.401 -15.937 0.130 1.00 59.94 137 ILE A C 1
ATOM 1112 O O . ILE A 1 137 ? 1.341 -15.352 0.376 1.00 59.94 137 ILE A O 1
ATOM 1116 N N . PRO A 1 138 ? 3.256 -15.484 -0.807 1.00 60.19 138 PRO A N 1
ATOM 1117 C CA . PRO A 1 138 ? 2.868 -14.414 -1.718 1.00 60.19 138 PRO A CA 1
ATOM 1118 C C . PRO A 1 138 ? 1.568 -14.809 -2.411 1.00 60.19 138 PRO A C 1
ATOM 1120 O O . PRO A 1 138 ? 1.458 -15.930 -2.915 1.00 60.19 138 PRO A O 1
ATOM 1123 N N . THR A 1 139 ? 0.581 -13.908 -2.433 1.00 61.75 139 THR A N 1
ATOM 1124 C CA . THR A 1 139 ? -0.639 -14.145 -3.209 1.00 61.75 139 THR A CA 1
ATOM 1125 C C . THR A 1 139 ? -0.204 -14.469 -4.636 1.00 61.75 139 THR A C 1
ATOM 1127 O O . THR A 1 139 ? 0.492 -13.647 -5.243 1.00 61.75 139 THR A O 1
ATOM 1130 N N . PRO A 1 140 ? -0.539 -15.658 -5.168 1.00 59.28 140 PRO A N 1
ATOM 1131 C CA . PRO A 1 140 ? -0.148 -16.009 -6.521 1.00 59.28 140 PRO A CA 1
ATOM 1132 C C . PRO A 1 140 ? -0.700 -14.950 -7.480 1.00 59.28 140 PRO A C 1
ATOM 1134 O O . PRO A 1 140 ? -1.747 -14.364 -7.187 1.00 59.28 140 PRO A O 1
ATOM 1137 N N . PRO A 1 141 ? -0.020 -14.675 -8.606 1.00 59.72 141 PRO A N 1
ATOM 1138 C CA . PRO A 1 141 ? -0.542 -13.754 -9.604 1.00 59.72 141 PRO A CA 1
ATOM 1139 C C . PRO A 1 141 ? -1.965 -14.184 -9.978 1.00 59.72 141 PRO A C 1
ATOM 1141 O O . PRO A 1 141 ? -2.183 -15.269 -10.513 1.00 59.72 141 PRO A O 1
ATOM 1144 N N . LEU A 1 142 ? -2.942 -13.351 -9.614 1.00 66.69 142 LEU A N 1
ATOM 1145 C CA . LEU A 1 142 ? -4.348 -13.606 -9.888 1.00 66.69 142 LEU A CA 1
ATOM 1146 C C . LEU A 1 142 ? -4.662 -13.090 -11.284 1.00 66.69 142 LEU A C 1
ATOM 1148 O O . LEU A 1 142 ? -4.432 -11.918 -11.593 1.00 66.69 142 LEU A O 1
ATOM 1152 N N . GLU A 1 143 ? -5.230 -13.950 -12.119 1.00 69.00 143 GLU A N 1
ATOM 1153 C CA . GLU A 1 143 ? -5.777 -13.502 -13.388 1.00 69.00 143 GLU A CA 1
ATOM 1154 C C . GLU A 1 143 ? -6.955 -12.559 -13.136 1.00 69.00 143 GLU A C 1
ATOM 1156 O O . GLU A 1 143 ? -7.849 -12.812 -12.319 1.00 69.00 143 GLU A O 1
ATOM 1161 N N . ARG A 1 144 ? -6.950 -11.432 -13.847 1.00 68.50 144 ARG A N 1
ATOM 1162 C CA . ARG A 1 144 ? -8.023 -10.448 -13.762 1.00 68.50 144 ARG A CA 1
ATOM 1163 C C . ARG A 1 144 ? -9.318 -11.081 -14.273 1.00 68.50 144 ARG A C 1
ATOM 1165 O O . ARG A 1 144 ? -9.442 -11.348 -15.466 1.00 68.50 144 ARG A O 1
ATOM 1172 N N . LYS A 1 145 ? -10.289 -11.275 -13.374 1.00 78.75 145 LYS A N 1
ATOM 1173 C CA . LYS A 1 145 ? -11.634 -11.767 -13.720 1.00 78.75 145 LYS A CA 1
ATOM 1174 C C . LYS A 1 145 ? -12.284 -10.867 -14.773 1.00 78.75 145 LYS A C 1
ATOM 1176 O O . LYS A 1 145 ? -12.091 -9.652 -14.744 1.00 78.75 145 LYS A O 1
ATOM 1181 N N . ASP A 1 146 ? -13.118 -11.446 -15.637 1.00 79.75 146 ASP A N 1
ATOM 1182 C CA . ASP A 1 146 ? -13.798 -10.722 -16.724 1.00 79.75 146 ASP A CA 1
ATOM 1183 C C . ASP A 1 146 ? -14.569 -9.488 -16.241 1.00 79.75 146 ASP A C 1
ATOM 1185 O O . ASP A 1 146 ? -14.528 -8.438 -16.873 1.00 79.75 146 ASP A O 1
ATOM 1189 N N . ILE A 1 147 ? -15.181 -9.591 -15.060 1.00 78.69 147 ILE A N 1
ATOM 1190 C CA . ILE A 1 147 ? -15.973 -8.540 -14.404 1.00 78.69 147 ILE A CA 1
ATOM 1191 C C . ILE A 1 147 ? -15.126 -7.295 -14.073 1.00 78.69 147 ILE A C 1
ATOM 1193 O O . ILE A 1 147 ? -15.646 -6.192 -13.960 1.00 78.69 147 ILE A O 1
ATOM 1197 N N . ALA A 1 148 ? -13.810 -7.460 -13.912 1.00 70.12 148 ALA A N 1
ATOM 1198 C CA . ALA A 1 148 ? -12.876 -6.391 -13.570 1.00 70.12 148 ALA A CA 1
ATOM 1199 C C . ALA A 1 148 ? -12.056 -5.910 -14.781 1.00 70.12 148 ALA A C 1
ATOM 1201 O O . ALA A 1 148 ? -11.074 -5.187 -14.604 1.00 70.12 148 ALA A O 1
ATOM 1202 N N . LYS A 1 149 ? -12.409 -6.305 -16.015 1.00 74.38 149 LYS A N 1
ATOM 1203 C CA . LYS A 1 149 ? -11.652 -5.909 -17.215 1.00 74.38 149 LYS A CA 1
ATOM 1204 C C . LYS A 1 149 ? -11.684 -4.405 -17.489 1.00 74.38 149 LYS A C 1
ATOM 1206 O O . LYS A 1 149 ? -10.678 -3.865 -17.956 1.00 74.38 149 LYS A O 1
ATOM 1211 N N . ASP A 1 150 ? -12.778 -3.754 -17.117 1.00 77.69 150 ASP A N 1
ATOM 1212 C CA . ASP A 1 150 ? -12.987 -2.318 -17.316 1.00 77.69 150 ASP A CA 1
ATOM 1213 C C . ASP A 1 150 ? -12.413 -1.472 -16.168 1.00 77.69 150 ASP A C 1
ATOM 1215 O O . ASP A 1 150 ? -12.365 -0.247 -16.253 1.00 77.69 150 ASP A O 1
ATOM 1219 N N . PHE A 1 151 ? -11.944 -2.111 -15.090 1.00 73.12 151 PHE A N 1
ATOM 1220 C CA . PHE A 1 151 ? -11.324 -1.413 -13.972 1.00 73.12 151 PHE A CA 1
ATOM 1221 C C . PHE A 1 151 ? -9.939 -0.897 -14.377 1.00 73.12 151 PHE A C 1
ATOM 1223 O O . PHE A 1 151 ? -9.025 -1.675 -14.666 1.00 73.12 151 PHE A O 1
ATOM 1230 N N . GLN A 1 152 ? -9.794 0.427 -14.385 1.00 66.56 152 GLN A N 1
ATOM 1231 C CA . GLN A 1 152 ? -8.541 1.127 -14.642 1.00 66.56 152 GLN A CA 1
ATOM 1232 C C . GLN A 1 152 ? -8.179 1.976 -13.425 1.00 66.56 152 GLN A C 1
ATOM 1234 O O . GLN A 1 152 ? -9.018 2.692 -12.882 1.00 66.56 152 GLN A O 1
ATOM 1239 N N . LEU A 1 153 ? -6.921 1.894 -12.996 1.00 64.25 153 LEU A N 1
ATOM 1240 C CA . LEU A 1 153 ? -6.370 2.757 -11.957 1.00 64.25 153 LEU A CA 1
ATOM 1241 C C . LEU A 1 153 ? -5.625 3.911 -12.620 1.00 64.25 153 LEU A C 1
ATOM 1243 O O . LEU A 1 153 ? -4.811 3.692 -13.519 1.00 64.25 153 LEU A O 1
ATOM 1247 N N . VAL A 1 154 ? -5.882 5.133 -12.157 1.00 64.69 154 VAL A N 1
ATOM 1248 C CA . VAL A 1 154 ? -5.074 6.290 -12.546 1.00 64.69 154 VAL A CA 1
ATOM 1249 C C . VAL A 1 154 ? -3.706 6.129 -11.892 1.00 64.69 154 VAL A C 1
ATOM 1251 O O . VAL A 1 154 ? -3.584 6.118 -10.669 1.00 64.69 154 VAL A O 1
ATOM 1254 N N . SER A 1 155 ? -2.676 5.951 -12.715 1.00 52.97 155 SER A N 1
ATOM 1255 C CA . SER A 1 155 ? -1.295 5.867 -12.248 1.00 52.97 155 SER A CA 1
ATOM 1256 C C . SER A 1 155 ? -0.797 7.268 -11.899 1.00 52.97 155 SER A C 1
ATOM 1258 O O . SER A 1 155 ? -0.330 7.994 -12.774 1.00 52.97 155 SER A O 1
ATOM 1260 N N . GLU A 1 156 ? -0.856 7.637 -10.624 1.00 51.62 156 GLU A N 1
ATOM 1261 C CA . GLU A 1 156 ? -0.155 8.811 -10.101 1.00 51.62 156 GLU A CA 1
ATOM 1262 C C . GLU A 1 156 ? 1.306 8.430 -9.829 1.00 51.62 156 GLU A C 1
ATOM 1264 O O . GLU A 1 156 ? 1.597 7.603 -8.968 1.00 51.62 156 GLU A O 1
ATOM 1269 N N . ARG A 1 157 ? 2.238 9.002 -10.597 1.00 48.66 157 ARG A N 1
ATOM 1270 C CA . ARG A 1 157 ? 3.678 8.881 -10.346 1.00 48.66 157 ARG A CA 1
ATOM 1271 C C . ARG A 1 157 ? 4.227 10.273 -10.091 1.00 48.66 157 ARG A C 1
ATOM 1273 O O . ARG A 1 157 ? 3.968 11.180 -10.880 1.00 48.66 157 ARG A O 1
ATOM 1280 N N . ALA A 1 158 ? 5.000 10.434 -9.020 1.00 45.12 158 ALA A N 1
ATOM 1281 C CA . ALA A 1 158 ? 5.899 11.574 -8.940 1.00 45.12 158 ALA A CA 1
ATOM 1282 C C . ALA A 1 158 ? 6.841 11.499 -10.152 1.00 45.12 158 ALA A C 1
ATOM 1284 O O . ALA A 1 158 ? 7.322 10.415 -10.491 1.00 45.12 158 ALA A O 1
ATOM 1285 N N . LEU A 1 159 ? 7.051 12.625 -10.835 1.00 43.41 159 LEU A N 1
ATOM 1286 C CA . LEU A 1 159 ? 8.048 12.734 -11.896 1.00 43.41 159 LEU A CA 1
ATOM 1287 C C . LEU A 1 159 ? 9.424 12.504 -11.270 1.00 43.41 159 LEU A C 1
ATOM 1289 O O . LEU A 1 159 ? 10.048 13.425 -10.749 1.00 43.41 159 LEU A O 1
ATOM 1293 N N . ASP A 1 160 ? 9.874 11.256 -11.286 1.00 46.19 160 ASP A N 1
ATOM 1294 C CA . ASP A 1 160 ? 11.242 10.926 -10.941 1.00 46.19 160 ASP A CA 1
ATOM 1295 C C . ASP A 1 160 ? 12.120 11.276 -12.142 1.00 46.19 160 ASP A C 1
ATOM 1297 O O . ASP A 1 160 ? 12.231 10.520 -13.105 1.00 46.19 160 ASP A O 1
ATOM 1301 N N . LEU A 1 161 ? 12.717 12.467 -12.095 1.00 50.94 161 LEU A N 1
ATOM 1302 C CA . LEU A 1 161 ? 13.690 12.940 -13.084 1.00 50.94 161 LEU A CA 1
ATOM 1303 C C . LEU A 1 161 ? 14.958 12.060 -13.131 1.00 50.94 161 LEU A C 1
ATOM 1305 O O . LEU A 1 161 ? 15.764 12.228 -14.041 1.00 50.94 161 LEU A O 1
ATOM 1309 N N . HIS A 1 162 ? 15.129 11.136 -12.174 1.00 47.28 162 HIS A N 1
ATOM 1310 C CA . HIS A 1 162 ? 16.230 10.173 -12.102 1.00 47.28 162 HIS A CA 1
ATOM 1311 C C . HIS A 1 162 ? 15.791 8.727 -12.359 1.00 47.28 162 HIS A C 1
ATOM 1313 O O . HIS A 1 162 ? 16.636 7.829 -12.309 1.00 47.28 162 HIS A O 1
ATOM 1319 N N . ALA A 1 163 ? 14.512 8.474 -12.661 1.00 49.66 163 ALA A N 1
ATOM 1320 C CA . ALA A 1 163 ? 14.139 7.197 -13.243 1.00 49.66 163 ALA A CA 1
ATOM 1321 C C . ALA A 1 163 ? 14.846 7.122 -14.597 1.00 49.66 163 ALA A C 1
ATOM 1323 O O . ALA A 1 163 ? 14.536 7.903 -15.501 1.00 49.66 163 ALA A O 1
ATOM 1324 N N . GLY A 1 164 ? 15.835 6.228 -14.710 1.00 54.47 164 GLY A N 1
ATOM 1325 C CA . GLY A 1 164 ? 16.468 5.908 -15.987 1.00 54.47 164 GLY A CA 1
ATOM 1326 C C . GLY A 1 164 ? 15.382 5.776 -17.049 1.00 54.47 164 GLY A C 1
ATOM 1327 O O . GLY A 1 164 ? 14.304 5.244 -16.762 1.00 54.47 164 GLY A O 1
ATOM 1328 N N . GLN A 1 165 ? 15.614 6.372 -18.220 1.00 55.59 165 GLN A N 1
ATOM 1329 C CA . GLN A 1 165 ? 14.613 6.392 -19.280 1.00 55.59 165 GLN A CA 1
ATOM 1330 C C . GLN A 1 165 ? 14.087 4.964 -19.483 1.00 55.59 165 GLN A C 1
ATOM 1332 O O . GLN A 1 165 ? 14.872 4.023 -19.545 1.00 55.59 165 GLN A O 1
ATOM 1337 N N . ASP A 1 166 ? 12.760 4.793 -19.527 1.00 63.88 166 ASP A N 1
ATOM 1338 C CA . ASP A 1 166 ? 12.146 3.487 -19.787 1.00 63.88 166 ASP A CA 1
ATOM 1339 C C . ASP A 1 166 ? 12.829 2.884 -21.022 1.00 63.88 166 ASP A C 1
ATOM 1341 O O . ASP A 1 166 ? 12.803 3.499 -22.089 1.00 63.88 166 ASP A O 1
ATOM 1345 N N . GLU A 1 167 ? 13.464 1.714 -20.891 1.00 65.69 167 GLU A N 1
ATOM 1346 C CA . GLU A 1 167 ? 14.210 1.060 -21.978 1.00 65.69 167 GLU A CA 1
ATOM 1347 C C . GLU A 1 167 ? 13.366 0.976 -23.262 1.00 65.69 167 GLU A C 1
ATOM 1349 O O . GLU A 1 167 ? 13.874 1.082 -24.383 1.00 65.69 167 GLU A O 1
ATOM 1354 N N . LYS A 1 168 ? 12.039 0.842 -23.113 1.00 69.69 168 LYS A N 1
ATOM 1355 C CA . LYS A 1 168 ? 11.096 0.870 -24.236 1.00 69.69 168 LYS A CA 1
ATOM 1356 C C . LYS A 1 168 ? 11.028 2.236 -24.904 1.00 69.69 168 LYS A C 1
ATOM 1358 O O . LYS A 1 168 ? 10.986 2.291 -26.130 1.00 69.69 168 LYS A O 1
ATOM 1363 N N . ALA A 1 169 ? 11.005 3.311 -24.123 1.00 70.31 169 ALA A N 1
ATOM 1364 C CA . ALA A 1 169 ? 11.002 4.678 -24.625 1.00 70.31 169 ALA A CA 1
ATOM 1365 C C . ALA A 1 169 ? 12.333 5.023 -25.307 1.00 70.31 169 ALA A C 1
ATOM 1367 O O . ALA A 1 169 ? 12.314 5.590 -26.397 1.00 70.31 169 ALA A O 1
ATOM 1368 N N . VAL A 1 170 ? 13.474 4.616 -24.734 1.00 71.94 170 VAL A N 1
ATOM 1369 C CA . VAL A 1 170 ? 14.803 4.784 -25.355 1.00 71.94 170 VAL A CA 1
ATOM 1370 C C . VAL A 1 170 ? 14.854 4.079 -26.705 1.00 71.94 170 VAL A C 1
ATOM 1372 O O . VAL A 1 170 ? 15.210 4.680 -27.719 1.00 71.94 170 VAL A O 1
ATOM 1375 N N . ARG A 1 171 ? 14.431 2.811 -26.740 1.00 76.81 171 ARG A N 1
ATOM 1376 C CA . ARG A 1 171 ? 14.392 2.013 -27.967 1.00 76.81 171 ARG A CA 1
ATOM 1377 C C . ARG A 1 171 ? 13.468 2.620 -29.019 1.00 76.81 171 ARG A C 1
ATOM 1379 O O . ARG A 1 171 ? 13.836 2.654 -30.189 1.00 76.81 171 ARG A O 1
ATOM 1386 N N . GLU A 1 172 ? 12.285 3.083 -28.621 1.00 81.00 172 GLU A N 1
ATOM 1387 C CA . GLU A 1 172 ? 11.337 3.710 -29.545 1.00 81.00 172 GLU A CA 1
ATOM 1388 C C . GLU A 1 172 ? 11.899 5.020 -30.107 1.00 81.00 172 GLU A C 1
ATOM 1390 O O . GLU A 1 172 ? 11.868 5.239 -31.314 1.00 81.00 172 GLU A O 1
ATOM 1395 N N . ASN A 1 173 ? 12.492 5.862 -29.261 1.00 80.38 173 ASN A N 1
ATOM 1396 C CA . ASN A 1 173 ? 13.120 7.106 -29.699 1.00 80.38 173 ASN A CA 1
ATOM 1397 C C . ASN A 1 173 ? 14.282 6.849 -30.665 1.00 80.38 173 ASN A C 1
ATOM 1399 O O . ASN A 1 173 ? 14.379 7.519 -31.696 1.00 80.38 173 ASN A O 1
ATOM 1403 N N . LEU A 1 174 ? 15.126 5.854 -30.371 1.00 80.81 174 LEU A N 1
ATOM 1404 C CA . LEU A 1 174 ? 16.207 5.432 -31.260 1.00 80.81 174 LEU A CA 1
ATOM 1405 C C . LEU A 1 174 ? 15.652 4.938 -32.600 1.00 80.81 174 LEU A C 1
ATOM 1407 O O . LEU A 1 174 ? 16.114 5.372 -33.652 1.00 80.81 174 LEU A O 1
ATOM 1411 N N . TYR A 1 175 ? 14.624 4.087 -32.571 1.00 83.25 175 TYR A N 1
ATOM 1412 C CA . TYR A 1 175 ? 13.961 3.588 -33.773 1.00 83.25 175 TYR A CA 1
ATOM 1413 C C . TYR A 1 175 ? 13.430 4.734 -34.645 1.00 83.25 175 TYR A C 1
ATOM 1415 O O . TYR A 1 175 ? 13.741 4.804 -35.834 1.00 83.25 175 TYR A O 1
ATOM 1423 N N . GLN A 1 176 ? 12.698 5.680 -34.054 1.00 84.44 176 GLN A N 1
ATOM 1424 C CA . GLN A 1 176 ? 12.172 6.844 -34.772 1.00 84.44 176 GLN A CA 1
ATOM 1425 C C . GLN A 1 176 ? 13.292 7.738 -35.327 1.00 84.44 176 GLN A C 1
ATOM 1427 O O . GLN A 1 176 ? 13.157 8.279 -36.426 1.00 84.44 176 GLN A O 1
ATOM 1432 N N . GLY A 1 177 ? 14.403 7.879 -34.597 1.00 85.06 177 GLY A N 1
ATOM 1433 C CA . GLY A 1 177 ? 15.601 8.582 -35.056 1.00 85.06 177 GLY A CA 1
ATOM 1434 C C . GLY A 1 177 ? 16.199 7.946 -36.311 1.00 85.06 177 GLY A C 1
ATOM 1435 O O . GLY A 1 177 ? 16.331 8.620 -37.331 1.00 85.06 177 GLY A O 1
ATOM 1436 N N . LEU A 1 178 ? 16.459 6.636 -36.272 1.00 84.12 178 LEU A N 1
ATOM 1437 C CA . LEU A 1 178 ? 17.029 5.884 -37.397 1.00 84.12 178 LEU A CA 1
ATOM 1438 C C . LEU A 1 178 ? 16.116 5.896 -38.629 1.00 84.12 178 LEU A C 1
ATOM 1440 O O . LEU A 1 178 ? 16.589 6.047 -39.755 1.00 84.12 178 LEU A O 1
ATOM 1444 N N . VAL A 1 179 ? 14.798 5.785 -38.428 1.00 87.38 179 VAL A N 1
ATOM 1445 C CA . VAL A 1 179 ? 13.818 5.869 -39.523 1.00 87.38 179 VAL A CA 1
ATOM 1446 C C . VAL A 1 179 ? 13.895 7.223 -40.227 1.00 87.38 179 VAL A C 1
ATOM 1448 O O . VAL A 1 179 ? 13.847 7.270 -41.457 1.00 87.38 179 VAL A O 1
ATOM 1451 N N . ARG A 1 180 ? 14.040 8.317 -39.469 1.00 86.44 180 ARG A N 1
ATOM 1452 C CA . ARG A 1 180 ? 14.158 9.673 -40.023 1.00 86.44 180 ARG A CA 1
ATOM 1453 C C . ARG A 1 180 ? 15.494 9.896 -40.722 1.00 86.44 180 ARG A C 1
ATOM 1455 O O . ARG A 1 180 ? 15.504 10.430 -41.825 1.00 86.44 180 ARG A O 1
ATOM 1462 N N . GLU A 1 181 ? 16.596 9.493 -40.097 1.00 86.38 181 GLU A N 1
ATOM 1463 C CA . GLU A 1 181 ? 17.950 9.744 -40.601 1.00 86.38 181 GLU A CA 1
ATOM 1464 C C . GLU A 1 181 ? 18.251 8.953 -41.879 1.00 86.38 181 GLU A C 1
ATOM 1466 O O . GLU A 1 181 ? 18.775 9.504 -42.845 1.00 86.38 181 GLU A O 1
ATOM 1471 N N . TRP A 1 182 ? 17.844 7.683 -41.930 1.00 84.75 182 TRP A N 1
ATOM 1472 C CA . TRP A 1 182 ? 18.072 6.814 -43.091 1.00 84.75 182 TRP A CA 1
ATOM 1473 C C . TRP A 1 182 ? 16.875 6.716 -44.040 1.00 84.75 182 TRP A C 1
ATOM 1475 O O . TRP A 1 182 ? 16.901 5.943 -45.001 1.00 84.75 182 TRP A O 1
ATOM 1485 N N . ASN A 1 183 ? 15.836 7.524 -43.802 1.00 85.81 183 ASN A N 1
ATOM 1486 C CA . ASN A 1 183 ? 14.628 7.602 -44.621 1.00 85.81 183 ASN A CA 1
ATOM 1487 C C . ASN A 1 183 ? 14.043 6.205 -44.916 1.00 85.81 183 ASN A C 1
ATOM 1489 O O . ASN A 1 183 ? 13.820 5.811 -46.075 1.00 85.81 183 ASN A O 1
ATOM 1493 N N . LEU A 1 184 ? 13.892 5.417 -43.848 1.00 87.88 184 LEU A N 1
ATOM 1494 C CA . LEU A 1 184 ? 13.406 4.041 -43.905 1.00 87.88 184 LEU A CA 1
ATOM 1495 C C . LEU A 1 184 ? 11.883 4.023 -44.065 1.00 87.88 184 LEU A C 1
ATOM 1497 O O . LEU A 1 184 ? 11.166 4.896 -43.580 1.00 87.88 184 LEU A O 1
ATOM 1501 N N . THR A 1 185 ? 11.380 3.011 -44.763 1.00 88.06 185 THR A N 1
ATOM 1502 C CA . THR A 1 185 ? 9.944 2.831 -45.031 1.00 88.06 185 THR A CA 1
ATOM 1503 C C . THR A 1 185 ? 9.441 1.525 -44.412 1.00 88.06 185 THR A C 1
ATOM 1505 O O . THR A 1 185 ? 10.146 0.903 -43.626 1.00 88.06 185 THR A O 1
ATOM 1508 N N . LYS A 1 186 ? 8.221 1.083 -44.735 1.00 86.19 186 LYS A N 1
ATOM 1509 C CA . LYS A 1 186 ? 7.719 -0.233 -44.295 1.00 86.19 186 LYS A CA 1
ATOM 1510 C C . LYS A 1 186 ? 8.224 -1.399 -45.156 1.00 86.19 186 LYS A C 1
ATOM 1512 O O . LYS A 1 186 ? 7.968 -2.547 -44.810 1.00 86.19 186 LYS A O 1
ATOM 1517 N N . ASP A 1 187 ? 8.905 -1.111 -46.263 1.00 90.19 187 ASP A N 1
ATOM 1518 C CA . ASP A 1 187 ? 9.442 -2.118 -47.177 1.00 90.19 187 ASP A CA 1
ATOM 1519 C C . ASP A 1 187 ? 10.803 -2.630 -46.679 1.00 90.19 187 ASP A C 1
ATOM 1521 O O . ASP A 1 187 ? 11.771 -1.873 -46.577 1.00 90.19 187 ASP A O 1
ATOM 1525 N N . VAL A 1 188 ? 10.855 -3.917 -46.332 1.00 86.38 188 VAL A N 1
ATOM 1526 C CA . VAL A 1 188 ? 12.022 -4.554 -45.709 1.00 86.38 188 VAL A CA 1
ATOM 1527 C C . VAL A 1 188 ? 13.188 -4.677 -46.688 1.00 86.38 188 VAL A C 1
ATOM 1529 O O . VAL A 1 188 ? 14.323 -4.381 -46.311 1.00 86.38 188 VAL A O 1
ATOM 1532 N N . ASP A 1 189 ? 12.926 -5.064 -47.936 1.00 86.25 189 ASP A N 1
ATOM 1533 C CA . ASP A 1 189 ? 13.973 -5.306 -48.930 1.00 86.25 189 ASP A CA 1
ATOM 1534 C C . ASP A 1 189 ? 14.623 -3.990 -49.363 1.00 86.25 189 ASP A C 1
ATOM 1536 O O . ASP A 1 189 ? 15.851 -3.880 -49.429 1.00 86.25 189 ASP A O 1
ATOM 1540 N N . LEU A 1 190 ? 13.806 -2.949 -49.557 1.00 86.12 190 LEU A N 1
ATOM 1541 C CA . LEU A 1 190 ? 14.298 -1.610 -49.872 1.00 86.12 190 LEU A CA 1
ATOM 1542 C C . LEU A 1 190 ? 15.114 -1.017 -48.715 1.00 86.12 190 LEU A C 1
ATOM 1544 O O . LEU A 1 190 ? 16.143 -0.376 -48.937 1.00 86.12 190 LEU A O 1
ATOM 1548 N N . ASN A 1 191 ? 14.673 -1.225 -47.472 1.00 87.75 191 ASN A N 1
ATOM 1549 C CA . ASN A 1 191 ? 15.410 -0.771 -46.295 1.00 87.75 191 ASN A CA 1
ATOM 1550 C C . ASN A 1 191 ? 16.745 -1.500 -46.154 1.00 87.75 191 ASN A C 1
ATOM 1552 O O . ASN A 1 191 ? 17.751 -0.859 -45.860 1.00 87.75 191 ASN A O 1
ATOM 1556 N N . LYS A 1 192 ? 16.777 -2.813 -46.400 1.00 86.06 192 LYS A N 1
ATOM 1557 C CA . LYS A 1 192 ? 18.013 -3.594 -46.350 1.00 86.06 192 LYS A CA 1
ATOM 1558 C C . LYS A 1 192 ? 19.044 -3.052 -47.340 1.00 86.06 192 LYS A C 1
ATOM 1560 O O . LYS A 1 192 ? 20.160 -2.755 -46.931 1.00 86.06 192 LYS A O 1
ATOM 1565 N N . GLN A 1 193 ? 18.645 -2.810 -48.590 1.00 85.00 193 GLN A N 1
ATOM 1566 C CA . GLN A 1 193 ? 19.529 -2.220 -49.603 1.00 85.00 193 GLN A CA 1
ATOM 1567 C C . GLN A 1 193 ? 20.020 -0.821 -49.210 1.00 85.00 193 GLN A C 1
ATOM 1569 O O . GLN A 1 193 ? 21.193 -0.498 -49.383 1.00 85.00 193 GLN A O 1
ATOM 1574 N N . LYS A 1 194 ? 19.140 0.024 -48.655 1.00 85.94 194 LYS A N 1
ATOM 1575 C CA . LYS A 1 194 ? 19.526 1.354 -48.157 1.00 85.94 194 LYS A CA 1
ATOM 1576 C C . LYS A 1 194 ? 20.581 1.268 -47.057 1.00 85.94 194 LYS A C 1
ATOM 1578 O O . LYS A 1 194 ? 21.527 2.045 -47.081 1.00 85.94 194 LYS A O 1
ATOM 1583 N N . LEU A 1 195 ? 20.427 0.335 -46.123 1.00 86.75 195 LEU A N 1
ATOM 1584 C CA . LEU A 1 195 ? 21.352 0.143 -45.006 1.00 86.75 195 LEU A CA 1
ATOM 1585 C C . LEU A 1 195 ? 22.687 -0.457 -45.477 1.00 86.75 195 LEU A C 1
ATOM 1587 O O . LEU A 1 195 ? 23.744 0.012 -45.058 1.00 86.75 195 LEU A O 1
ATOM 1591 N N . GLU A 1 196 ? 22.659 -1.404 -46.417 1.00 87.19 196 GLU A N 1
ATOM 1592 C CA . GLU A 1 196 ? 23.866 -1.947 -47.059 1.00 87.19 196 GLU A CA 1
ATOM 1593 C C . GLU A 1 196 ? 24.649 -0.859 -47.812 1.00 87.19 196 GLU A C 1
ATOM 1595 O O . GLU A 1 196 ? 25.872 -0.786 -47.697 1.00 87.19 196 GLU A O 1
ATOM 1600 N N . ASN A 1 197 ? 23.956 0.061 -48.496 1.00 85.25 197 ASN A N 1
ATOM 1601 C CA . ASN A 1 197 ? 24.582 1.209 -49.164 1.00 85.25 197 ASN A CA 1
ATOM 1602 C C . ASN A 1 197 ? 25.239 2.204 -48.188 1.00 85.25 197 ASN A C 1
ATOM 1604 O O . ASN A 1 197 ? 26.143 2.933 -48.588 1.00 85.25 197 ASN A O 1
ATOM 1608 N N . GLN A 1 198 ? 24.813 2.234 -46.920 1.00 82.94 198 GLN A N 1
ATOM 1609 C CA . GLN A 1 198 ? 25.449 3.018 -45.850 1.00 82.94 198 GLN A CA 1
ATOM 1610 C C . GLN A 1 198 ? 26.627 2.276 -45.191 1.00 82.94 198 GLN A C 1
ATOM 1612 O O . GLN A 1 198 ? 27.228 2.783 -44.247 1.00 82.94 198 GLN A O 1
ATOM 1617 N N . GLY A 1 199 ? 26.974 1.078 -45.677 1.00 82.75 199 GLY A N 1
ATOM 1618 C CA . GLY A 1 199 ? 28.083 0.272 -45.166 1.00 82.75 199 GLY A CA 1
ATOM 1619 C C . GLY A 1 199 ? 27.711 -0.671 -44.020 1.00 82.75 199 GLY A C 1
ATOM 1620 O O . GLY A 1 199 ? 28.604 -1.272 -43.423 1.00 82.75 199 GLY A O 1
ATOM 1621 N N . ILE A 1 200 ? 26.420 -0.836 -43.710 1.00 83.62 200 ILE A N 1
ATOM 1622 C CA . ILE A 1 200 ? 25.965 -1.788 -42.691 1.00 83.62 200 ILE A CA 1
ATOM 1623 C C . ILE A 1 200 ? 25.969 -3.195 -43.285 1.00 83.62 200 ILE A C 1
ATOM 1625 O O . ILE A 1 200 ? 25.297 -3.475 -44.275 1.00 83.62 200 ILE A O 1
ATOM 1629 N N . GLN A 1 201 ? 26.709 -4.099 -42.652 1.00 80.25 201 GLN A N 1
ATOM 1630 C CA . GLN A 1 201 ? 26.783 -5.497 -43.062 1.00 80.25 201 GLN A CA 1
ATOM 1631 C C . GLN A 1 201 ? 25.796 -6.338 -42.250 1.00 80.25 201 GLN A C 1
ATOM 1633 O O . GLN A 1 201 ? 25.897 -6.421 -41.027 1.00 80.25 201 GLN A O 1
ATOM 1638 N N . PHE A 1 202 ? 24.852 -6.987 -42.931 1.00 80.38 202 PHE A N 1
ATOM 1639 C CA . PHE A 1 202 ? 23.935 -7.935 -42.300 1.00 80.38 202 PHE A CA 1
ATOM 1640 C C . PHE A 1 202 ? 24.554 -9.333 -42.248 1.00 80.38 202 PHE A C 1
ATOM 1642 O O . PHE A 1 202 ? 25.054 -9.842 -43.250 1.00 80.38 202 PHE A O 1
ATOM 1649 N N . GLY A 1 203 ? 24.473 -9.985 -41.091 1.00 80.50 203 GLY A N 1
ATOM 1650 C CA . GLY A 1 203 ? 24.975 -11.341 -40.901 1.00 80.50 203 GLY A CA 1
ATOM 1651 C C . GLY A 1 203 ? 24.546 -11.934 -39.563 1.00 80.50 203 GLY A C 1
ATOM 1652 O O . GLY A 1 203 ? 23.850 -11.291 -38.781 1.00 80.50 203 GLY A O 1
ATOM 1653 N N . SER A 1 204 ? 24.978 -13.166 -39.298 1.00 78.69 204 SER A N 1
ATOM 1654 C CA . SER A 1 204 ? 24.742 -13.871 -38.030 1.00 78.69 204 SER A CA 1
ATOM 1655 C C . SER A 1 204 ? 25.789 -13.564 -36.954 1.00 78.69 204 SER A C 1
ATOM 1657 O O . SER A 1 204 ? 25.703 -14.085 -35.846 1.00 78.69 204 SER A O 1
ATOM 1659 N N . SER A 1 205 ? 26.787 -12.730 -37.256 1.00 80.00 205 SER A N 1
ATOM 1660 C CA . SER A 1 205 ? 27.854 -12.372 -36.323 1.00 80.00 205 SER A CA 1
ATOM 1661 C C . SER A 1 205 ? 28.127 -10.876 -36.318 1.00 80.00 205 SER A C 1
ATOM 1663 O O . SER A 1 205 ? 28.235 -10.263 -37.378 1.00 80.00 205 SER A O 1
ATOM 1665 N N . ILE A 1 206 ? 28.332 -10.324 -35.128 1.00 78.50 206 ILE A N 1
ATOM 1666 C CA . ILE A 1 206 ? 28.816 -8.966 -34.899 1.00 78.50 206 ILE A CA 1
ATOM 1667 C C . ILE A 1 206 ? 30.346 -8.995 -34.976 1.00 78.50 206 ILE A C 1
ATOM 1669 O O . ILE A 1 206 ? 30.996 -9.775 -34.270 1.00 78.50 206 ILE A O 1
ATOM 1673 N N . VAL A 1 207 ? 30.923 -8.169 -35.851 1.00 77.69 207 VAL A N 1
ATOM 1674 C CA . VAL A 1 207 ? 32.376 -8.030 -36.011 1.00 77.69 207 VAL A CA 1
ATOM 1675 C C . VAL A 1 207 ? 32.841 -6.814 -35.218 1.00 77.69 207 VAL A C 1
ATOM 1677 O O . VAL A 1 207 ? 32.512 -5.684 -35.563 1.00 77.69 207 VAL A O 1
ATOM 1680 N N . ASN A 1 208 ? 33.616 -7.051 -34.162 1.00 74.19 208 ASN A N 1
ATOM 1681 C CA . ASN A 1 208 ? 34.230 -6.001 -33.359 1.00 74.19 208 ASN A CA 1
ATOM 1682 C C . ASN A 1 208 ? 35.717 -5.901 -33.693 1.00 74.19 208 ASN A C 1
ATOM 1684 O O . ASN A 1 208 ? 36.478 -6.845 -33.456 1.00 74.19 208 ASN A O 1
ATOM 1688 N N . THR A 1 209 ? 36.132 -4.743 -34.197 1.00 76.25 209 THR A N 1
ATOM 1689 C CA . THR A 1 209 ? 37.543 -4.437 -34.443 1.00 76.25 209 THR A CA 1
ATOM 1690 C C . THR A 1 209 ? 38.130 -3.758 -33.217 1.00 76.25 209 THR A C 1
ATOM 1692 O O . THR A 1 209 ? 37.626 -2.735 -32.758 1.00 76.25 209 THR A O 1
ATOM 1695 N N . TYR A 1 210 ? 39.208 -4.317 -32.678 1.00 77.62 210 TYR A N 1
ATOM 1696 C CA . TYR A 1 210 ? 39.945 -3.727 -31.568 1.00 77.62 210 TYR A CA 1
ATOM 1697 C C . TYR A 1 210 ? 41.436 -3.686 -31.890 1.00 77.62 210 TYR A C 1
ATOM 1699 O O . TYR A 1 210 ? 41.968 -4.527 -32.616 1.00 77.62 210 TYR A O 1
ATOM 1707 N N . LYS A 1 211 ? 42.124 -2.691 -31.332 1.00 79.94 211 LYS A N 1
ATOM 1708 C CA . LYS A 1 211 ? 43.572 -2.557 -31.480 1.00 79.94 211 LYS A CA 1
ATOM 1709 C C . LYS A 1 211 ? 44.266 -3.394 -30.417 1.00 79.94 211 LYS A C 1
ATOM 1711 O O . LYS A 1 211 ? 43.946 -3.287 -29.236 1.00 79.94 211 LYS A O 1
ATOM 1716 N N . GLN A 1 212 ? 45.224 -4.215 -30.829 1.00 73.06 212 GLN A N 1
ATOM 1717 C CA . GLN A 1 212 ? 46.068 -4.995 -29.930 1.00 73.06 212 GLN A CA 1
ATOM 1718 C C . GLN A 1 212 ? 47.521 -4.532 -30.064 1.00 73.06 212 GLN A C 1
ATOM 1720 O O . GLN A 1 212 ? 48.074 -4.492 -31.162 1.00 73.06 212 GLN A O 1
ATOM 1725 N N . GLY A 1 213 ? 48.144 -4.180 -28.940 1.00 71.94 213 GLY A N 1
ATOM 1726 C CA . GLY A 1 213 ? 49.543 -3.765 -28.884 1.00 71.94 213 GLY A CA 1
ATOM 1727 C C . GLY A 1 213 ? 49.888 -3.076 -27.566 1.00 71.94 213 GLY A C 1
ATOM 1728 O O . GLY A 1 213 ? 49.167 -3.203 -26.579 1.00 71.94 213 GLY A O 1
ATOM 1729 N N . ARG A 1 214 ? 51.027 -2.382 -27.540 1.00 67.50 214 ARG A N 1
ATOM 1730 C CA . ARG A 1 214 ? 51.568 -1.735 -26.339 1.00 67.50 214 ARG A CA 1
ATOM 1731 C C . ARG A 1 214 ? 51.097 -0.280 -26.264 1.00 67.50 214 ARG A C 1
ATOM 1733 O O . ARG A 1 214 ? 51.427 0.511 -27.140 1.00 67.50 214 ARG A O 1
ATOM 1740 N N . PHE A 1 215 ? 50.341 0.062 -25.220 1.00 66.25 215 PHE A N 1
ATOM 1741 C CA . PHE A 1 215 ? 49.657 1.360 -25.082 1.00 66.25 215 PHE A CA 1
ATOM 1742 C C . PHE A 1 215 ? 50.460 2.419 -24.304 1.00 66.25 215 PHE A C 1
ATOM 1744 O O . PHE A 1 215 ? 49.955 3.502 -24.025 1.00 66.25 215 PHE A O 1
ATOM 1751 N N . ASP A 1 216 ? 51.714 2.127 -23.962 1.00 68.38 216 ASP A N 1
ATOM 1752 C CA . ASP A 1 216 ? 52.480 2.889 -22.970 1.00 68.38 216 ASP A CA 1
ATOM 1753 C C . ASP A 1 216 ? 52.840 4.320 -23.415 1.00 68.38 216 ASP A C 1
ATOM 1755 O O . ASP A 1 216 ? 53.052 5.200 -22.583 1.00 68.38 216 ASP A O 1
ATOM 1759 N N . THR A 1 217 ? 52.984 4.589 -24.719 1.00 65.56 217 THR A N 1
ATOM 1760 C CA . THR A 1 217 ? 53.376 5.917 -25.235 1.00 65.56 217 THR A CA 1
ATOM 1761 C C . THR A 1 217 ? 52.928 6.091 -26.688 1.00 65.56 217 THR A C 1
ATOM 1763 O O . THR A 1 217 ? 52.963 5.135 -27.457 1.00 65.56 217 THR A O 1
ATOM 1766 N N . ILE A 1 218 ? 52.593 7.320 -27.110 1.00 65.75 218 ILE A N 1
ATOM 1767 C CA . ILE A 1 218 ? 52.152 7.656 -28.486 1.00 65.75 218 ILE A CA 1
ATOM 1768 C C . ILE A 1 218 ? 53.134 7.146 -29.562 1.00 65.75 218 ILE A C 1
ATOM 1770 O O . ILE A 1 218 ? 52.714 6.738 -30.641 1.00 65.75 218 ILE A O 1
ATOM 1774 N N . LYS A 1 219 ? 54.436 7.076 -29.251 1.00 61.47 219 LYS A N 1
ATOM 1775 C CA . LYS A 1 219 ? 55.483 6.537 -30.141 1.00 61.47 219 LYS A CA 1
ATOM 1776 C C . LYS A 1 219 ? 55.347 5.039 -30.458 1.00 61.47 219 LYS A C 1
ATOM 1778 O O . LYS A 1 219 ? 55.966 4.571 -31.401 1.00 61.47 219 LYS A O 1
ATOM 1783 N N . HIS A 1 220 ? 54.561 4.288 -29.689 1.00 61.41 220 HIS A N 1
ATOM 1784 C CA . HIS A 1 220 ? 54.299 2.863 -29.918 1.00 61.41 220 HIS A CA 1
ATOM 1785 C C . HIS A 1 220 ? 52.989 2.605 -30.681 1.00 61.41 220 HIS A C 1
ATOM 1787 O O . HIS A 1 220 ? 52.644 1.450 -30.922 1.00 61.41 220 HIS A O 1
ATOM 1793 N N . SER A 1 221 ? 52.281 3.664 -31.099 1.00 61.09 221 SER A N 1
ATOM 1794 C CA . SER A 1 221 ? 51.023 3.560 -31.852 1.00 61.09 221 SER A CA 1
ATOM 1795 C C . SER A 1 221 ? 51.182 2.907 -33.230 1.00 61.09 221 SER A C 1
ATOM 1797 O O . SER A 1 221 ? 50.267 2.224 -33.681 1.00 61.09 221 SER A O 1
ATOM 1799 N N . GLU A 1 222 ? 52.353 3.029 -33.862 1.00 62.19 222 GLU A N 1
ATOM 1800 C CA . GLU A 1 222 ? 52.655 2.402 -35.159 1.00 62.19 222 GLU A CA 1
ATOM 1801 C C . GLU A 1 222 ? 52.708 0.864 -35.091 1.00 62.19 222 GLU A C 1
ATOM 1803 O O . GLU A 1 222 ? 52.563 0.195 -36.109 1.00 62.19 222 GLU A O 1
ATOM 1808 N N . GLY A 1 223 ? 52.879 0.285 -33.896 1.00 62.53 223 GLY A N 1
ATOM 1809 C CA . GLY A 1 223 ? 52.874 -1.166 -33.679 1.00 62.53 223 GLY A CA 1
ATOM 1810 C C . GLY A 1 223 ? 51.496 -1.759 -33.371 1.00 62.53 223 GLY A C 1
ATOM 1811 O O . GLY A 1 223 ? 51.410 -2.950 -33.063 1.00 62.53 223 GLY A O 1
ATOM 1812 N N . LEU A 1 224 ? 50.430 -0.951 -33.390 1.00 68.81 224 LEU A N 1
ATOM 1813 C CA . LEU A 1 224 ? 49.072 -1.413 -33.107 1.00 68.81 224 LEU A CA 1
ATOM 1814 C C . LEU A 1 224 ? 48.534 -2.212 -34.292 1.00 68.81 224 LEU A C 1
ATOM 1816 O O . LEU A 1 224 ? 48.403 -1.695 -35.399 1.00 68.81 224 LEU A O 1
ATOM 1820 N N . GLN A 1 225 ? 48.183 -3.468 -34.038 1.00 73.44 225 GLN A N 1
ATOM 1821 C CA . GLN A 1 225 ? 47.532 -4.315 -35.028 1.00 73.44 225 GLN A CA 1
ATOM 1822 C C . GLN A 1 225 ? 46.026 -4.286 -34.808 1.00 73.44 225 GLN A C 1
ATOM 1824 O O . GLN A 1 225 ? 45.555 -4.497 -33.686 1.00 73.44 225 GLN A O 1
ATOM 1829 N N . ASP A 1 226 ? 45.279 -4.056 -35.882 1.00 76.88 226 ASP A N 1
ATOM 1830 C CA . ASP A 1 226 ? 43.838 -4.261 -35.880 1.00 76.88 226 ASP A CA 1
ATOM 1831 C C . ASP A 1 226 ? 43.546 -5.764 -35.856 1.00 76.88 226 ASP A C 1
ATOM 1833 O O . ASP A 1 226 ? 44.067 -6.541 -36.661 1.00 76.88 226 ASP A O 1
ATOM 1837 N N . ARG A 1 227 ? 42.746 -6.185 -34.878 1.00 74.75 227 ARG A N 1
ATOM 1838 C CA . ARG A 1 227 ? 42.276 -7.559 -34.714 1.00 74.75 227 ARG A CA 1
ATOM 1839 C C . ARG A 1 227 ? 40.759 -7.550 -34.717 1.00 74.75 227 ARG A C 1
ATOM 1841 O O . ARG A 1 227 ? 40.128 -6.695 -34.102 1.00 74.75 227 ARG A O 1
ATOM 1848 N N . GLU A 1 228 ? 40.185 -8.535 -35.390 1.00 81.12 228 GLU A N 1
ATOM 1849 C CA . GLU A 1 228 ? 38.743 -8.729 -35.430 1.00 81.12 228 GLU A CA 1
ATOM 1850 C C . GLU A 1 228 ? 38.342 -9.846 -34.471 1.00 81.12 228 GLU A C 1
ATOM 1852 O O . GLU A 1 228 ? 38.892 -10.950 -34.503 1.00 81.12 228 GLU A O 1
ATOM 1857 N N . ARG A 1 229 ? 37.342 -9.571 -33.635 1.00 79.38 229 ARG A N 1
ATOM 1858 C CA . ARG A 1 229 ? 36.597 -10.590 -32.898 1.00 79.38 229 ARG A CA 1
ATOM 1859 C C . ARG A 1 229 ? 35.216 -10.712 -33.520 1.00 79.38 229 ARG A C 1
ATOM 1861 O O . ARG A 1 229 ? 34.524 -9.715 -33.693 1.00 79.38 229 ARG A O 1
ATOM 1868 N N . ARG A 1 230 ? 34.800 -11.945 -33.800 1.00 78.62 230 ARG A N 1
ATOM 1869 C CA . ARG A 1 230 ? 33.435 -12.254 -34.232 1.00 78.62 230 ARG A CA 1
ATOM 1870 C C . ARG A 1 230 ? 32.660 -12.815 -33.051 1.00 78.62 230 ARG A C 1
ATOM 1872 O O . ARG A 1 230 ? 33.138 -13.736 -32.391 1.00 78.62 230 ARG A O 1
ATOM 1879 N N . VAL A 1 231 ? 31.500 -12.237 -32.779 1.00 78.56 231 VAL A N 1
ATOM 1880 C CA . VAL A 1 231 ? 30.563 -12.709 -31.755 1.00 78.56 231 VAL A CA 1
ATOM 1881 C C . VAL A 1 231 ? 29.276 -13.094 -32.463 1.00 78.56 231 VAL A C 1
ATOM 1883 O O . VAL A 1 231 ? 28.750 -12.306 -33.243 1.00 78.56 231 VAL A O 1
ATOM 1886 N N . GLU A 1 232 ? 28.789 -14.310 -32.241 1.00 80.12 232 GLU A N 1
ATOM 1887 C CA . GLU A 1 232 ? 27.512 -14.751 -32.806 1.00 80.12 232 GLU A CA 1
ATOM 1888 C C . GLU A 1 232 ? 26.368 -13.920 -32.218 1.00 80.12 232 GLU A C 1
ATOM 1890 O O . GLU A 1 232 ? 26.349 -13.643 -31.020 1.00 80.12 232 GLU A O 1
ATOM 1895 N N . ALA A 1 233 ? 25.450 -13.457 -33.063 1.00 74.06 233 ALA A N 1
ATOM 1896 C CA . ALA A 1 233 ? 24.355 -12.589 -32.658 1.00 74.06 233 ALA A CA 1
ATOM 1897 C C . ALA A 1 233 ? 23.179 -13.426 -32.125 1.00 74.06 233 ALA A C 1
ATOM 1899 O O . ALA A 1 233 ? 22.265 -13.765 -32.873 1.00 74.06 233 ALA A O 1
ATOM 1900 N N . ASP A 1 234 ? 23.197 -13.741 -30.828 1.00 77.31 234 ASP A N 1
ATOM 1901 C CA . ASP A 1 234 ? 22.107 -14.437 -30.135 1.00 77.31 234 ASP A CA 1
ATOM 1902 C C . ASP A 1 234 ? 21.549 -13.559 -29.005 1.00 77.31 234 ASP A C 1
ATOM 1904 O O . ASP A 1 234 ? 22.264 -13.144 -28.093 1.00 77.31 234 ASP A O 1
ATOM 1908 N N . TYR A 1 235 ? 20.246 -13.276 -29.061 1.00 67.00 235 TYR A N 1
ATOM 1909 C CA . TYR A 1 235 ? 19.554 -12.429 -28.088 1.00 67.00 235 TYR A CA 1
ATOM 1910 C C . TYR A 1 235 ? 19.589 -12.991 -26.657 1.00 67.00 235 TYR A C 1
ATOM 1912 O O . TYR A 1 235 ? 19.670 -12.234 -25.690 1.00 67.00 235 TYR A O 1
ATOM 1920 N N . ASN A 1 236 ? 19.526 -14.315 -26.508 1.00 70.62 236 ASN A N 1
ATOM 1921 C CA . ASN A 1 236 ? 19.523 -14.970 -25.205 1.00 70.62 236 ASN A CA 1
ATOM 1922 C C . ASN A 1 236 ? 20.939 -15.078 -24.641 1.00 70.62 236 ASN A C 1
ATOM 1924 O O . ASN A 1 236 ? 21.146 -14.792 -23.460 1.00 70.62 236 ASN A O 1
ATOM 1928 N N . ALA A 1 237 ? 21.911 -15.458 -25.474 1.00 72.31 237 ALA A N 1
ATOM 1929 C CA . ALA A 1 237 ? 23.297 -15.611 -25.034 1.00 72.31 237 ALA A CA 1
ATOM 1930 C C . ALA A 1 237 ? 23.981 -14.257 -24.768 1.00 72.31 237 ALA A C 1
ATOM 1932 O O . ALA A 1 237 ? 24.736 -14.133 -23.805 1.00 72.31 237 ALA A O 1
ATOM 1933 N N . ASN A 1 238 ? 23.655 -13.220 -25.550 1.00 75.19 238 ASN A N 1
ATOM 1934 C CA . ASN A 1 238 ? 24.316 -11.909 -25.491 1.00 75.19 238 ASN A CA 1
ATOM 1935 C C . ASN A 1 238 ? 23.525 -10.878 -24.667 1.00 75.19 238 ASN A C 1
ATOM 1937 O O . ASN A 1 238 ? 23.743 -9.671 -24.784 1.00 75.19 238 ASN A O 1
ATOM 1941 N N . ARG A 1 239 ? 22.584 -11.328 -23.826 1.00 70.50 239 ARG A N 1
ATOM 1942 C CA . ARG A 1 239 ? 21.692 -10.447 -23.052 1.00 70.50 239 ARG A CA 1
ATOM 1943 C C . ARG A 1 239 ? 22.452 -9.440 -22.182 1.00 70.50 239 ARG A C 1
ATOM 1945 O O . ARG A 1 239 ? 22.004 -8.306 -22.033 1.00 70.50 239 ARG A O 1
ATOM 1952 N N . LEU A 1 240 ? 23.576 -9.853 -21.594 1.00 71.38 240 LEU A N 1
ATOM 1953 C CA . LEU A 1 240 ? 24.390 -8.973 -20.758 1.00 71.38 240 LEU A CA 1
ATOM 1954 C C . LEU A 1 240 ? 25.064 -7.880 -21.599 1.00 71.38 240 LEU A C 1
ATOM 1956 O O . LEU A 1 240 ? 24.974 -6.713 -21.244 1.00 71.38 240 LEU A O 1
ATOM 1960 N N . ASP A 1 241 ? 25.650 -8.227 -22.746 1.00 71.75 241 ASP A N 1
ATOM 1961 C CA . ASP A 1 241 ? 26.262 -7.248 -23.654 1.00 71.75 241 ASP A CA 1
ATOM 1962 C C . ASP A 1 241 ? 25.233 -6.224 -24.164 1.00 71.75 241 ASP A C 1
ATOM 1964 O O . ASP A 1 241 ? 25.522 -5.031 -24.251 1.00 71.75 241 ASP A O 1
ATOM 1968 N N . LEU A 1 242 ? 23.998 -6.672 -24.425 1.00 71.62 242 LEU A N 1
ATOM 1969 C CA . LEU A 1 242 ? 22.885 -5.801 -24.806 1.00 71.62 242 LEU A CA 1
ATOM 1970 C C . LEU A 1 242 ? 22.548 -4.790 -23.695 1.00 71.62 242 LEU A C 1
ATOM 1972 O O . LEU A 1 242 ? 22.380 -3.605 -23.968 1.00 71.62 242 LEU A O 1
ATOM 1976 N N . LEU A 1 243 ? 22.489 -5.247 -22.439 1.00 71.69 243 LEU A N 1
ATOM 1977 C CA . LEU A 1 243 ? 22.237 -4.388 -21.277 1.00 71.69 243 LEU A CA 1
ATOM 1978 C C . LEU A 1 243 ? 23.344 -3.339 -21.101 1.00 71.69 243 LEU A C 1
ATOM 1980 O O . LEU A 1 243 ? 23.067 -2.173 -20.833 1.00 71.69 243 LEU A O 1
ATOM 1984 N N . HIS A 1 244 ? 24.601 -3.742 -21.292 1.00 72.94 244 HIS A N 1
ATOM 1985 C CA . HIS A 1 244 ? 25.734 -2.820 -21.254 1.00 72.94 244 HIS A CA 1
ATOM 1986 C C . HIS A 1 244 ? 25.624 -1.739 -22.338 1.00 72.94 244 HIS A C 1
ATOM 1988 O O . HIS A 1 244 ? 25.818 -0.563 -22.034 1.00 72.94 244 HIS A O 1
ATOM 1994 N N . ALA A 1 245 ? 25.246 -2.106 -23.566 1.00 73.31 245 ALA A N 1
ATOM 1995 C CA . ALA A 1 245 ? 25.018 -1.142 -24.642 1.00 73.31 245 ALA A CA 1
ATOM 1996 C C . ALA A 1 245 ? 23.873 -0.163 -24.319 1.00 73.31 245 ALA A C 1
ATOM 1998 O O . ALA A 1 245 ? 23.994 1.032 -24.583 1.00 73.31 245 ALA A O 1
ATOM 1999 N N . TYR A 1 246 ? 22.787 -0.635 -23.695 1.00 71.19 246 TYR A N 1
ATOM 2000 C CA . TYR A 1 246 ? 21.710 0.242 -23.223 1.00 71.19 246 TYR A CA 1
ATOM 2001 C C . TYR A 1 246 ? 22.198 1.248 -22.177 1.00 71.19 246 TYR A C 1
ATOM 2003 O O . TYR A 1 246 ? 21.933 2.440 -22.312 1.00 71.19 246 TYR A O 1
ATOM 2011 N N . HIS A 1 247 ? 22.981 0.807 -21.190 1.00 68.81 247 HIS A N 1
ATOM 2012 C CA . HIS A 1 247 ? 23.551 1.715 -20.191 1.00 68.81 247 HIS A CA 1
ATOM 2013 C C . HIS A 1 247 ? 24.491 2.768 -20.807 1.00 68.81 247 HIS A C 1
ATOM 2015 O O . HIS A 1 247 ? 24.557 3.901 -20.323 1.00 68.81 247 HIS A O 1
ATOM 2021 N N . GLU A 1 248 ? 25.237 2.418 -21.858 1.00 72.12 248 GLU A N 1
ATOM 2022 C CA . GLU A 1 248 ? 26.070 3.380 -22.588 1.00 72.12 248 GLU A CA 1
ATOM 2023 C C . GLU A 1 248 ? 25.229 4.409 -23.353 1.00 72.12 248 GLU A C 1
ATOM 2025 O O . GLU A 1 248 ? 25.543 5.600 -23.311 1.00 72.12 248 GLU A O 1
ATOM 2030 N N . LEU A 1 249 ? 24.136 3.982 -23.992 1.00 70.12 249 LEU A N 1
ATOM 2031 C CA . LEU A 1 249 ? 23.199 4.882 -24.672 1.00 70.12 249 LEU A CA 1
ATOM 2032 C C . LEU A 1 249 ? 22.531 5.855 -23.693 1.00 70.12 249 LEU A C 1
ATOM 2034 O O . LEU A 1 249 ? 22.478 7.056 -23.967 1.00 70.12 249 LEU A O 1
ATOM 2038 N N . ASP A 1 250 ? 22.098 5.366 -22.532 1.00 65.06 250 ASP A N 1
ATOM 2039 C CA . ASP A 1 250 ? 21.504 6.200 -21.483 1.00 65.06 250 ASP A CA 1
ATOM 2040 C C . ASP A 1 250 ? 22.473 7.282 -21.001 1.00 65.06 250 ASP A C 1
ATOM 2042 O O . ASP A 1 250 ? 22.094 8.447 -20.865 1.00 65.06 250 ASP A O 1
ATOM 2046 N N . ARG A 1 251 ? 23.755 6.941 -20.813 1.00 63.41 251 ARG A N 1
ATOM 2047 C CA . ARG A 1 251 ? 24.786 7.924 -20.438 1.00 63.41 251 ARG A CA 1
ATOM 2048 C C . ARG A 1 251 ? 24.905 9.066 -21.444 1.00 63.41 251 ARG A C 1
ATOM 2050 O O . ARG A 1 251 ? 25.097 10.208 -21.036 1.00 63.41 251 ARG A O 1
ATOM 2057 N N . VAL A 1 252 ? 24.802 8.774 -22.739 1.00 64.81 252 VAL A N 1
ATOM 2058 C CA . VAL A 1 252 ? 24.891 9.794 -23.796 1.00 64.81 252 VAL A CA 1
ATOM 2059 C C . VAL A 1 252 ? 23.625 10.656 -23.844 1.00 64.81 252 VAL A C 1
ATOM 2061 O O . VAL A 1 252 ? 23.712 11.860 -24.083 1.00 64.81 252 VAL A O 1
ATOM 2064 N N . LEU A 1 253 ? 22.456 10.068 -23.581 1.00 60.25 253 LEU A N 1
ATOM 2065 C CA . LEU A 1 253 ? 21.164 10.762 -23.611 1.00 60.25 253 LEU A CA 1
ATOM 2066 C C . LEU A 1 253 ? 20.931 11.677 -22.397 1.00 60.25 253 LEU A C 1
ATOM 2068 O O . LEU A 1 253 ? 20.244 12.687 -22.536 1.00 60.25 253 LEU A O 1
ATOM 2072 N N . ILE A 1 254 ? 21.515 11.361 -21.236 1.00 50.38 254 ILE A N 1
ATOM 2073 C CA . ILE A 1 254 ? 21.380 12.141 -19.989 1.00 50.38 254 ILE A CA 1
ATOM 2074 C C . ILE A 1 254 ? 22.283 13.397 -19.977 1.00 50.38 254 ILE A C 1
ATOM 2076 O O . ILE A 1 254 ? 22.069 14.309 -19.185 1.00 50.38 254 ILE A O 1
ATOM 2080 N N . CYS A 1 255 ? 23.264 13.508 -20.879 1.00 36.28 255 CYS A N 1
ATOM 2081 C CA . CYS A 1 255 ? 24.193 14.647 -20.944 1.00 36.28 255 CYS A CA 1
ATOM 2082 C C . CYS A 1 255 ? 23.687 15.870 -21.749 1.00 36.28 255 CYS A C 1
ATOM 2084 O O . CYS A 1 255 ? 24.498 16.582 -22.347 1.00 36.28 255 CYS A O 1
ATOM 2086 N N . LYS A 1 256 ? 22.381 16.157 -21.754 1.00 37.16 256 LYS A N 1
ATOM 2087 C CA . LYS A 1 256 ? 21.832 17.422 -22.281 1.00 37.16 256 LYS A CA 1
ATOM 2088 C C . LYS A 1 256 ? 21.090 18.218 -21.222 1.00 37.16 256 LYS A C 1
ATOM 2090 O O . LYS A 1 256 ? 20.286 17.605 -20.492 1.00 37.16 256 LYS A O 1
#

Foldseek 3Di:
DEEEDADDDPCRVVVVVVVQCCCCVVVVAHLVQLQEFEDDPVDGGSPPPQLDPPRNHNYYYYHCCLQVPDARQVAQEYEHAYEDDDLVSLVSSLVRPQHHSCVVVPDPPDPSRNHHYYHYPHVVSVVSQVVDPPSDDPDPPDDDDPVCPPPDDDDDDDPPPPPQPDLVNLVVVVVVVCCVVLVDDPDPVVSVVSCVVVVDDDDQWDKDWDWDDDPPDPVGVVVTDIDIDIDGDDCVVCVVVVVVVSVVSSVVVVPD

Nearest PDB structures (foldseek):
  4a36-assembly1_A  TM=6.242E-01  e=4.499E-02  Anas platyrhynchos
  4a36-assembly2_B  TM=6.246E-01  e=6.547E-02  Anas platyrhynchos
  8szs-assembly1_A  TM=5.785E-01  e=9.632E-01  Felis catus
  8szq-assembly1_A  TM=5.649E-01  e=9.048E-01  Felis catus
  5ylz-assembly1_W  TM=5.481E-01  e=9.737E+00  Saccharomyces cerevisiae S288C

pLDDT: mean 76.48, std 12.51, range [36.28, 95.12]

Radius of gyration: 29.21 Å; Cα contacts (8 Å, |Δi|>4): 262; chains: 1; bounding box: 76×40×75 Å

InterPro domains:
  IPR027417 P-loop containing nucleoside triphosphate hydrolase [G3DSA:3.40.50.300] (9-133)

Sequence (256 aa):
MLVQLPDKSESEPELVGRIEDYIQNKLHKTYEYGKLGIWLAEQKRNYLNVQELDNEVEYLIIKQAIATGWDAPRAKILIKIREKMGDTFTIQTIGRICRMPEPLKGHYDVDVLDNSYIYTFDNDFLNGAFGQKGVGIPTPPLERKDIAKDFQLVSERALDLHAGQDEKAVRENLYQGLVREWNLTKDVDLNKQKLENQGIQFGSSIVNTYKQGRFDTIKHSEGLQDRERRVEADYNANRLDLLHAYHELDRVLICK

Mean predicted aligned error: 17.26 Å

Organism: Streptococcus pneumoniae (NCBI:txid1313)